Protein AF-M5RIZ2-F1 (afdb_monomer_lite)

pLDDT: mean 74.68, std 11.88, range [37.88, 93.88]

Sequence (198 aa):
MMMSLGLFAHTTYLVLRTMDVVGRGDRGLMASWSEWSLLLALGMAICFLIFYLRRP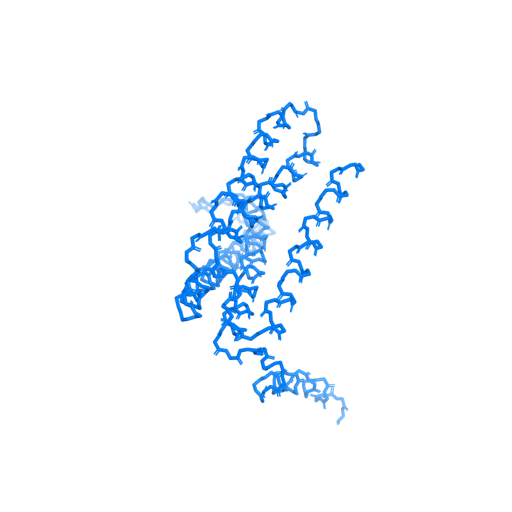DTIISFYFLPVILGLIGLSVAVRPMAPFSRSEAAEVWLSIHAFAMATGAGAVLIGFLAGVMYLAQSSRLKRKRAGSTLRLPTLETLARLNRRCLIVSTTAVAIGVVAGVVMNLNRWGHVGWTEGGTLLSFSTFGMVDRGNVC

Secondary structure (DSSP, 8-state):
-HHHHHHHHHHHHHHHHHHHHHHH-SS-TT-SHHHHHHHHHHHHHHHHHHHHHH-TT-THHHHHHHHHHHHHHHHHHTTTSPPPPHHHHHHHHHHHHHHHHHHHHHHHHHHHHHHHHHHHHHHHHHTT----S--PPPHHHHHHHHHHHHHHHHHHHHHHHHHHHHHHHHHHSS--TTSHHHHHHHHHHHHHTTS---

InterPro domains:
  IPR002541 Cytochrome c assembly protein [PF01578] (35-174)

Foldseek 3Di:
DVLVVVLVVLVVVLVVVQVVVLVVPPAADCQFPLSVLSVVLSVLSVVVVVVCVVPVPDPVCVVSVVSSVVSNVVSVVRVVPDGHALVVLLVVLVVLLVVLQVQLVVLQVLLVVLVVLLVVVVVCVVVVVPDDPDPDDDSVVSVVSNVVSVVSNVVSNVSNVVSVQSSCCSPPSDDPCPPPVNVVVVVVVVVVVVPDDD

Structure (mmCIF, N/CA/C/O backbone):
data_AF-M5RIZ2-F1
#
_entry.id   AF-M5RIZ2-F1
#
loop_
_atom_site.group_PDB
_atom_site.id
_atom_site.type_symbol
_atom_site.label_atom_id
_atom_site.label_alt_id
_atom_site.label_comp_id
_atom_site.label_asym_id
_atom_site.label_entity_id
_atom_site.label_seq_id
_atom_site.pdbx_PDB_ins_code
_atom_site.Cartn_x
_atom_site.Cartn_y
_atom_site.Cartn_z
_atom_site.occupancy
_atom_site.B_iso_or_equiv
_atom_site.auth_seq_id
_atom_site.auth_comp_id
_atom_site.auth_asym_id
_atom_site.auth_atom_id
_atom_site.pdbx_PDB_model_num
ATOM 1 N N . MET A 1 1 ? -14.065 13.631 -11.772 1.00 57.84 1 MET A N 1
ATOM 2 C CA . MET A 1 1 ? -13.982 12.943 -13.082 1.00 57.84 1 MET A CA 1
ATOM 3 C C . MET A 1 1 ? -12.563 12.942 -13.658 1.00 57.84 1 MET A C 1
ATOM 5 O O . MET A 1 1 ? -12.047 11.873 -13.937 1.00 57.84 1 MET A O 1
ATOM 9 N N . MET A 1 2 ? -11.879 14.088 -13.765 1.00 68.75 2 MET A N 1
ATOM 10 C CA . MET A 1 2 ? -10.512 14.153 -14.329 1.00 68.75 2 MET A CA 1
ATOM 11 C C . MET A 1 2 ? -9.460 13.348 -13.535 1.00 68.75 2 MET A C 1
ATOM 13 O O . MET A 1 2 ? -8.594 12.703 -14.115 1.00 68.75 2 MET A O 1
ATOM 17 N N . MET A 1 3 ? -9.569 13.307 -12.204 1.00 68.19 3 MET A N 1
ATOM 18 C CA . MET A 1 3 ? -8.615 12.584 -11.350 1.00 68.19 3 MET A CA 1
ATOM 19 C C . MET A 1 3 ? -8.757 11.062 -11.394 1.00 68.19 3 MET A C 1
ATOM 21 O O . MET A 1 3 ? -7.758 10.352 -11.361 1.00 68.19 3 MET A O 1
ATOM 25 N N . SER A 1 4 ? -9.989 10.558 -11.499 1.00 71.19 4 SER A N 1
ATOM 26 C CA . SER A 1 4 ? -10.243 9.127 -11.676 1.00 71.19 4 SER A CA 1
ATOM 27 C C . SER A 1 4 ? -9.719 8.637 -13.027 1.00 71.19 4 SER A C 1
ATOM 29 O O . SER A 1 4 ? -9.162 7.549 -13.092 1.00 71.19 4 SER A O 1
ATOM 31 N N . LEU A 1 5 ? -9.815 9.466 -14.075 1.00 75.69 5 LEU A N 1
ATOM 32 C CA . LEU A 1 5 ? -9.196 9.212 -15.381 1.00 75.69 5 LEU A CA 1
ATOM 33 C C . LEU A 1 5 ? -7.663 9.194 -15.301 1.00 75.69 5 LEU A C 1
ATOM 35 O O . LEU A 1 5 ? -7.045 8.288 -15.849 1.00 75.69 5 LEU A O 1
ATOM 39 N N . GLY A 1 6 ? -7.054 10.139 -14.578 1.00 73.44 6 GLY A N 1
ATOM 40 C CA . GLY A 1 6 ? -5.604 10.163 -14.360 1.00 73.44 6 GLY A CA 1
ATOM 41 C C . GLY A 1 6 ? -5.097 8.939 -13.593 1.00 73.44 6 GLY A C 1
ATOM 42 O O . GLY A 1 6 ? -4.125 8.315 -14.010 1.00 73.44 6 GLY A O 1
ATOM 43 N N . LEU A 1 7 ? -5.790 8.542 -12.519 1.00 74.06 7 LEU A N 1
ATOM 44 C CA . LEU A 1 7 ? -5.451 7.338 -11.758 1.00 74.06 7 LEU A CA 1
ATOM 45 C C . LEU A 1 7 ? -5.614 6.084 -12.621 1.00 74.06 7 LEU A C 1
ATOM 47 O O . LEU A 1 7 ? -4.717 5.252 -12.658 1.00 74.06 7 LEU A O 1
ATOM 51 N N . PHE A 1 8 ? -6.716 5.987 -13.370 1.00 78.00 8 PHE A N 1
ATOM 52 C CA . PHE A 1 8 ? -6.965 4.874 -14.281 1.00 78.00 8 PHE A CA 1
ATOM 53 C C . PHE A 1 8 ? -5.893 4.774 -15.371 1.00 78.00 8 PHE A C 1
ATOM 55 O O . PHE A 1 8 ? -5.377 3.686 -15.614 1.00 78.00 8 PHE A O 1
ATOM 62 N N . ALA A 1 9 ? -5.502 5.892 -15.984 1.00 75.69 9 ALA A N 1
ATOM 63 C CA . ALA A 1 9 ? -4.430 5.929 -16.974 1.00 75.69 9 ALA A CA 1
ATOM 64 C C . ALA A 1 9 ? -3.077 5.531 -16.365 1.00 75.69 9 ALA A C 1
ATOM 66 O O . ALA A 1 9 ? -2.347 4.744 -16.963 1.00 75.69 9 ALA A O 1
ATOM 67 N N . HIS A 1 10 ? -2.762 6.006 -15.156 1.00 74.50 10 HIS A N 1
ATOM 68 C CA . HIS A 1 10 ? -1.514 5.677 -14.456 1.00 74.50 10 HIS A CA 1
ATOM 69 C C . HIS A 1 10 ? -1.454 4.200 -14.054 1.00 74.50 10 HIS A C 1
ATOM 71 O O . HIS A 1 10 ? -0.433 3.541 -14.254 1.00 74.50 10 HIS A O 1
ATOM 77 N N . THR A 1 11 ? -2.562 3.650 -13.550 1.00 75.44 11 THR A N 1
ATOM 78 C CA . THR A 1 11 ? -2.700 2.220 -13.246 1.00 75.44 11 THR A CA 1
ATOM 79 C C . THR A 1 11 ? -2.598 1.382 -14.517 1.00 75.44 11 THR A C 1
ATOM 81 O O . THR A 1 11 ? -1.840 0.418 -14.545 1.00 75.44 11 THR A O 1
ATOM 84 N N . THR A 1 12 ? -3.288 1.773 -15.590 1.00 78.50 12 THR A N 1
ATOM 85 C CA . THR A 1 12 ? -3.256 1.058 -16.876 1.00 78.50 12 THR A CA 1
ATOM 86 C C . THR A 1 12 ? -1.854 1.071 -17.482 1.00 78.50 12 THR A C 1
ATOM 88 O O . THR A 1 12 ? -1.365 0.032 -17.914 1.00 78.50 12 THR A O 1
ATOM 91 N N . TYR A 1 13 ? -1.159 2.211 -17.453 1.00 78.31 13 TYR A N 1
ATOM 92 C CA . TYR A 1 13 ? 0.221 2.326 -17.929 1.00 78.31 13 TYR A CA 1
ATOM 93 C C . TYR A 1 13 ? 1.180 1.416 -17.147 1.00 78.31 13 TYR A C 1
ATOM 95 O O . TYR A 1 13 ? 2.023 0.748 -17.747 1.00 78.31 13 TYR A O 1
ATOM 103 N N . LEU A 1 14 ? 1.036 1.345 -15.819 1.00 72.81 14 LEU A N 1
ATOM 104 C CA . LEU A 1 14 ? 1.833 0.438 -14.990 1.00 72.81 14 LEU A CA 1
ATOM 105 C C . LEU A 1 14 ? 1.542 -1.032 -15.308 1.00 72.81 14 LEU A C 1
ATOM 107 O O . LEU A 1 14 ? 2.486 -1.807 -15.419 1.00 72.81 14 LEU A O 1
ATOM 111 N N . VAL A 1 15 ? 0.272 -1.402 -15.507 1.00 74.31 15 VAL A N 1
ATOM 112 C CA . VAL A 1 15 ? -0.128 -2.774 -15.864 1.00 74.31 15 VAL A CA 1
ATOM 113 C C . VAL A 1 15 ? 0.411 -3.175 -17.236 1.00 74.31 15 VAL A C 1
ATOM 115 O O . VAL A 1 15 ? 0.995 -4.242 -17.376 1.00 74.31 15 VAL A O 1
ATOM 118 N N . LEU A 1 16 ? 0.276 -2.326 -18.254 1.00 73.31 16 LEU A N 1
ATOM 119 C CA . LEU A 1 16 ? 0.810 -2.631 -19.585 1.00 73.31 16 LEU A CA 1
ATOM 120 C C . LEU A 1 16 ? 2.334 -2.788 -19.548 1.00 73.31 16 LEU A C 1
ATOM 122 O O . LEU A 1 16 ? 2.880 -3.703 -20.158 1.00 73.31 16 LEU A O 1
ATOM 126 N N . ARG A 1 17 ? 3.023 -1.951 -18.765 1.00 70.19 17 ARG A N 1
ATOM 127 C CA . ARG A 1 17 ? 4.477 -2.028 -18.611 1.00 70.19 17 ARG A CA 1
ATOM 128 C C . ARG A 1 17 ? 4.932 -3.280 -17.862 1.00 70.19 17 ARG A C 1
ATOM 130 O O . ARG A 1 17 ? 5.952 -3.849 -18.238 1.00 70.19 17 ARG A O 1
ATOM 137 N N . THR A 1 18 ? 4.210 -3.727 -16.834 1.00 66.31 18 THR A N 1
ATOM 138 C CA . THR A 1 18 ? 4.547 -4.983 -16.145 1.00 66.31 18 THR A CA 1
ATOM 139 C C . THR A 1 18 ? 4.340 -6.190 -17.054 1.00 66.31 18 THR A C 1
ATOM 141 O O . THR A 1 18 ? 5.206 -7.059 -17.074 1.00 66.31 18 THR A O 1
ATOM 144 N N . MET A 1 19 ? 3.278 -6.220 -17.864 1.00 64.44 19 MET A N 1
ATOM 145 C CA . MET A 1 19 ? 3.048 -7.295 -18.845 1.00 64.44 19 MET A CA 1
ATOM 146 C C . MET A 1 19 ? 4.155 -7.353 -19.905 1.00 64.44 19 MET A C 1
ATOM 148 O O . MET A 1 19 ? 4.657 -8.429 -20.224 1.00 64.44 19 MET A O 1
ATOM 152 N N . ASP A 1 20 ? 4.606 -6.194 -20.377 1.00 64.25 20 ASP A N 1
ATOM 153 C CA . ASP A 1 20 ? 5.715 -6.065 -21.324 1.00 64.25 20 ASP A CA 1
ATOM 154 C C . ASP A 1 20 ? 7.067 -6.526 -20.754 1.00 64.25 20 ASP A C 1
ATOM 156 O O . ASP A 1 20 ? 7.915 -7.031 -21.493 1.00 64.25 20 ASP A O 1
ATOM 160 N N . VAL A 1 21 ? 7.295 -6.335 -19.450 1.00 63.50 21 VAL A N 1
AT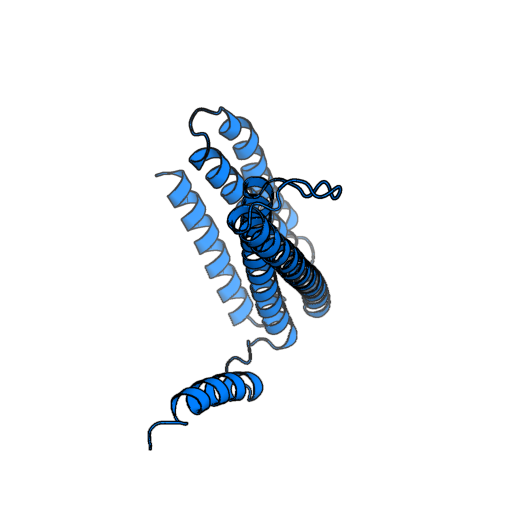OM 161 C CA . VAL A 1 21 ? 8.509 -6.790 -18.749 1.00 63.50 21 VAL A CA 1
ATOM 162 C C . VAL A 1 21 ? 8.451 -8.294 -18.478 1.00 63.50 21 VAL A C 1
ATOM 164 O O . VAL A 1 21 ? 9.452 -8.982 -18.677 1.00 63.50 21 VAL A O 1
ATOM 167 N N . VAL A 1 22 ? 7.281 -8.822 -18.102 1.00 59.38 22 VAL A N 1
ATOM 168 C CA . VAL A 1 22 ? 7.053 -10.267 -17.920 1.00 59.38 22 VAL A CA 1
ATOM 169 C C . VAL A 1 22 ? 7.232 -11.015 -19.239 1.00 59.38 22 VAL A C 1
ATOM 171 O O . VAL A 1 22 ? 7.939 -12.018 -19.270 1.00 59.38 22 VAL A O 1
ATOM 174 N N . GLY A 1 23 ? 6.665 -10.504 -20.336 1.00 58.84 23 GLY A N 1
ATOM 175 C CA . GLY A 1 23 ? 6.742 -11.140 -21.655 1.00 58.84 23 GLY A CA 1
ATOM 176 C C . GLY A 1 23 ? 8.140 -11.137 -22.278 1.00 58.84 23 GLY A C 1
ATOM 177 O O . GLY A 1 23 ? 8.457 -12.027 -23.061 1.00 58.84 23 GLY A O 1
ATOM 178 N N . ARG A 1 24 ? 8.999 -10.170 -21.924 1.00 58.25 24 ARG A N 1
ATOM 179 C CA . ARG A 1 24 ? 10.369 -10.075 -22.461 1.00 58.25 24 ARG A CA 1
ATOM 180 C C . ARG A 1 24 ? 11.407 -10.879 -21.680 1.00 58.25 24 ARG A C 1
ATOM 182 O O . ARG A 1 24 ? 12.516 -11.019 -22.173 1.00 58.25 24 ARG A O 1
ATOM 189 N N . GLY A 1 25 ? 11.093 -11.389 -20.486 1.00 55.94 25 GLY A N 1
ATOM 190 C CA . GLY A 1 25 ? 11.953 -12.335 -19.758 1.00 55.94 25 GLY A CA 1
ATOM 191 C C . GLY A 1 25 ? 13.329 -11.815 -19.307 1.00 55.94 25 GLY A C 1
ATOM 192 O O . GLY A 1 25 ? 14.034 -12.521 -18.594 1.00 55.94 25 GLY A O 1
ATOM 193 N N . ASP A 1 26 ? 13.700 -10.574 -19.617 1.00 55.84 26 ASP A N 1
ATOM 194 C CA . ASP A 1 26 ? 15.093 -10.114 -19.519 1.00 55.84 26 ASP A CA 1
ATOM 195 C C . ASP A 1 26 ? 15.374 -9.226 -18.288 1.00 55.84 26 ASP A C 1
ATOM 197 O O . ASP A 1 26 ? 16.520 -8.940 -17.951 1.00 55.84 26 ASP A O 1
ATOM 201 N N . ARG A 1 27 ? 14.332 -8.773 -17.568 1.00 58.41 27 ARG A N 1
ATOM 202 C CA . ARG A 1 27 ? 14.459 -7.855 -16.415 1.00 58.41 27 ARG A CA 1
ATOM 203 C C . ARG A 1 27 ? 13.567 -8.257 -15.244 1.00 58.41 27 ARG A C 1
ATOM 205 O O . ARG A 1 27 ? 12.506 -8.841 -15.443 1.00 58.41 27 ARG A O 1
ATOM 212 N N . GLY A 1 28 ? 13.997 -7.928 -14.023 1.00 59.47 28 GLY A N 1
ATOM 213 C CA . GLY A 1 28 ? 13.158 -8.057 -12.831 1.00 59.47 28 GLY A CA 1
ATOM 214 C C . GLY A 1 28 ? 11.992 -7.065 -12.852 1.00 59.47 28 GLY A C 1
ATOM 215 O O . GLY A 1 28 ? 12.152 -5.903 -13.225 1.00 59.47 28 GLY A O 1
ATOM 216 N N . LEU A 1 29 ? 10.813 -7.522 -12.443 1.00 61.97 29 LEU A N 1
ATOM 217 C CA . LEU A 1 29 ? 9.639 -6.700 -12.186 1.00 61.97 29 LEU A CA 1
ATOM 218 C C . LEU A 1 29 ? 9.919 -5.700 -11.064 1.00 61.97 29 LEU A C 1
ATOM 220 O O . LEU A 1 29 ? 10.265 -6.087 -9.943 1.00 61.97 29 LEU A O 1
ATOM 224 N N . MET A 1 30 ? 9.698 -4.418 -11.368 1.00 62.19 30 MET A N 1
ATOM 225 C CA . MET A 1 30 ? 9.899 -3.290 -10.447 1.00 62.19 30 MET A CA 1
ATOM 226 C C . MET A 1 30 ? 11.352 -3.176 -9.958 1.00 62.19 30 MET A C 1
ATOM 228 O O . MET A 1 30 ? 11.621 -2.753 -8.835 1.00 62.19 30 MET A O 1
ATOM 232 N N . ALA A 1 31 ? 12.296 -3.581 -10.809 1.00 66.31 31 ALA A N 1
ATOM 233 C CA . ALA A 1 31 ? 13.728 -3.547 -10.544 1.00 66.31 31 ALA A CA 1
ATOM 234 C C . ALA A 1 31 ? 14.390 -2.244 -11.025 1.00 66.31 31 ALA A C 1
ATOM 236 O O . ALA A 1 31 ? 15.607 -2.132 -10.996 1.00 66.31 31 ALA A O 1
ATOM 237 N N . SER A 1 32 ? 13.642 -1.237 -11.486 1.00 69.81 32 SER A N 1
ATOM 238 C CA . SER A 1 32 ? 14.221 0.053 -11.891 1.00 69.81 32 SER A CA 1
ATOM 239 C C . SER A 1 32 ? 13.796 1.203 -10.982 1.00 69.81 32 SER A C 1
ATOM 241 O O . SER A 1 32 ? 12.636 1.307 -10.584 1.00 69.81 32 SER A O 1
ATOM 243 N N . TRP A 1 33 ? 14.707 2.148 -10.738 1.00 70.06 33 TRP A N 1
ATOM 244 C CA . TRP A 1 33 ? 14.417 3.413 -10.047 1.00 70.06 33 TRP A CA 1
ATOM 245 C C . TRP A 1 33 ? 13.228 4.168 -10.659 1.00 70.06 33 TRP A C 1
ATOM 247 O O . TRP A 1 33 ? 12.456 4.813 -9.953 1.00 70.06 33 TRP A O 1
ATOM 257 N N . SER A 1 34 ? 13.029 4.033 -11.976 1.00 71.75 34 SER A N 1
ATOM 258 C CA . SER A 1 34 ? 11.888 4.630 -12.676 1.00 71.75 34 SER A CA 1
ATOM 259 C C . SER A 1 34 ? 10.543 4.054 -12.218 1.00 71.75 34 SER A C 1
ATOM 261 O O . SER A 1 34 ? 9.563 4.786 -12.107 1.00 71.75 34 SER A O 1
ATOM 263 N N . GLU A 1 35 ? 10.485 2.753 -11.930 1.00 70.75 35 GLU A N 1
ATOM 264 C CA . GLU A 1 35 ? 9.266 2.069 -11.486 1.00 70.75 35 GLU A CA 1
ATOM 265 C C . GLU A 1 35 ? 8.941 2.408 -10.032 1.00 70.75 35 GLU A C 1
ATOM 267 O O . GLU A 1 35 ? 7.780 2.666 -9.722 1.00 70.75 35 GLU A O 1
ATOM 272 N N . TRP A 1 36 ? 9.957 2.524 -9.172 1.00 73.00 36 TRP A N 1
ATOM 273 C CA . TRP A 1 36 ? 9.795 2.995 -7.793 1.00 73.00 36 TRP A CA 1
ATOM 274 C C . TRP A 1 36 ? 9.254 4.425 -7.725 1.00 73.00 36 TRP A C 1
ATOM 276 O O . TRP A 1 36 ? 8.307 4.691 -6.987 1.00 73.00 36 TRP A O 1
ATOM 286 N N . SER A 1 37 ? 9.774 5.337 -8.549 1.00 75.31 37 SER A N 1
ATOM 287 C CA . SER A 1 37 ? 9.267 6.714 -8.628 1.00 75.31 37 SER A CA 1
ATOM 288 C C . SER A 1 37 ? 7.807 6.773 -9.098 1.00 75.31 37 SER A C 1
ATOM 290 O O . SER A 1 37 ? 7.013 7.543 -8.557 1.00 75.31 37 SER A O 1
ATOM 292 N N . LEU A 1 38 ? 7.412 5.924 -10.057 1.00 75.44 38 LEU A N 1
ATOM 293 C CA . LEU A 1 38 ? 6.020 5.833 -10.525 1.00 75.44 38 LEU A CA 1
ATOM 294 C C . LEU A 1 38 ? 5.079 5.199 -9.493 1.00 75.44 38 LEU A C 1
ATOM 296 O O . LEU A 1 38 ? 3.921 5.614 -9.403 1.00 75.44 38 LEU A O 1
ATOM 300 N N . LEU A 1 39 ? 5.561 4.224 -8.716 1.00 75.06 39 LEU A N 1
ATOM 301 C CA . LEU A 1 39 ? 4.834 3.644 -7.585 1.00 75.06 39 LEU A CA 1
ATOM 302 C C . LEU A 1 39 ? 4.611 4.670 -6.476 1.00 75.06 39 LEU A C 1
ATOM 304 O O . LEU A 1 39 ? 3.502 4.780 -5.961 1.00 75.06 39 LEU A O 1
ATOM 308 N N . LEU A 1 40 ? 5.637 5.453 -6.137 1.00 76.31 40 LEU A N 1
ATOM 309 C CA . LEU A 1 40 ? 5.523 6.543 -5.167 1.00 76.31 40 LEU A CA 1
ATOM 310 C C . LEU A 1 40 ? 4.538 7.611 -5.648 1.00 76.31 40 LEU A C 1
ATOM 312 O O . LEU A 1 40 ? 3.697 8.060 -4.869 1.00 76.31 40 LEU A O 1
ATOM 316 N N . ALA A 1 41 ? 4.582 7.968 -6.936 1.00 77.75 41 ALA A N 1
ATOM 317 C CA . ALA A 1 41 ? 3.614 8.884 -7.535 1.00 77.75 41 ALA A CA 1
ATOM 318 C C . ALA A 1 41 ? 2.177 8.342 -7.424 1.00 77.75 41 ALA A C 1
ATOM 320 O O . ALA A 1 41 ? 1.270 9.081 -7.038 1.00 77.75 41 ALA A O 1
ATOM 321 N N . LEU A 1 42 ? 1.973 7.045 -7.690 1.00 78.25 42 LEU A N 1
ATOM 322 C CA . LEU A 1 42 ? 0.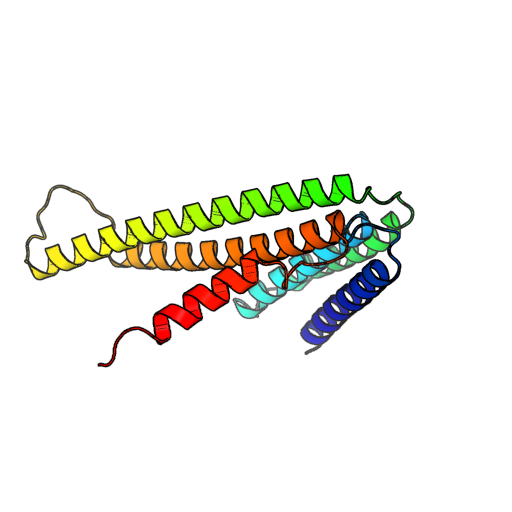672 6.388 -7.541 1.00 78.25 42 LEU A CA 1
ATOM 323 C C . LEU A 1 42 ? 0.212 6.369 -6.077 1.00 78.25 42 LEU A C 1
ATOM 325 O O . LEU A 1 42 ? -0.938 6.697 -5.794 1.00 78.25 42 LEU A O 1
ATOM 329 N N . GLY A 1 43 ? 1.102 6.031 -5.142 1.00 76.75 43 GLY A N 1
ATOM 330 C CA . GLY A 1 43 ? 0.817 6.046 -3.708 1.00 76.75 43 GLY A CA 1
ATOM 331 C C . GLY A 1 43 ? 0.389 7.432 -3.227 1.00 76.75 43 GLY A C 1
ATOM 332 O O . GLY A 1 43 ? -0.633 7.564 -2.557 1.00 76.75 43 GLY A O 1
ATOM 333 N N . MET A 1 44 ? 1.099 8.481 -3.647 1.00 77.75 44 MET A N 1
ATOM 334 C CA . MET A 1 44 ? 0.728 9.867 -3.349 1.00 77.75 44 MET A CA 1
ATOM 335 C C . MET A 1 44 ? -0.612 10.264 -3.973 1.00 77.75 44 MET A C 1
ATOM 337 O O . MET A 1 44 ? -1.404 10.940 -3.316 1.00 77.75 44 MET A O 1
ATOM 341 N N . ALA A 1 45 ? -0.914 9.809 -5.192 1.00 78.12 45 ALA A N 1
ATOM 342 C CA . ALA A 1 45 ? -2.209 10.041 -5.832 1.00 78.12 45 ALA A CA 1
ATOM 343 C C . ALA A 1 45 ? -3.366 9.337 -5.098 1.00 78.12 45 ALA A C 1
ATOM 345 O O . ALA A 1 45 ? -4.433 9.928 -4.926 1.00 78.12 45 ALA A O 1
ATOM 346 N N . ILE A 1 46 ? -3.159 8.108 -4.610 1.00 78.31 46 ILE A N 1
ATOM 347 C CA . ILE A 1 46 ? -4.144 7.374 -3.796 1.00 78.31 46 ILE A CA 1
ATOM 348 C C . ILE A 1 46 ? -4.345 8.067 -2.445 1.00 78.31 46 ILE A C 1
ATOM 350 O O . ILE A 1 46 ? -5.485 8.294 -2.041 1.00 78.31 46 ILE A O 1
ATOM 354 N N . CYS A 1 47 ? -3.263 8.448 -1.761 1.00 79.44 47 CYS A N 1
ATOM 355 C CA . CYS A 1 47 ? -3.334 9.209 -0.512 1.00 79.44 47 CYS A CA 1
ATOM 356 C C . CYS A 1 47 ? -4.107 10.514 -0.706 1.00 79.44 47 CYS A C 1
ATOM 358 O O . CYS A 1 47 ? -5.021 10.808 0.065 1.00 79.44 47 CYS A O 1
ATOM 360 N N . PHE A 1 48 ? -3.794 11.258 -1.769 1.00 78.12 48 PHE A N 1
ATOM 361 C CA . PHE A 1 48 ? -4.533 12.456 -2.142 1.00 78.12 48 PHE A CA 1
ATOM 362 C C . PHE A 1 48 ? -6.026 12.158 -2.337 1.00 78.12 48 PHE A C 1
ATOM 364 O O . PHE A 1 48 ? -6.861 12.863 -1.777 1.00 78.12 48 PHE A O 1
ATOM 371 N N . LEU A 1 49 ? -6.377 11.097 -3.073 1.00 78.31 49 LEU A N 1
ATOM 372 C CA . LEU A 1 49 ? -7.771 10.721 -3.312 1.00 78.31 49 LEU A CA 1
ATOM 373 C C . LEU A 1 49 ? -8.501 10.391 -2.003 1.00 78.31 49 LEU A C 1
ATOM 375 O O . LEU A 1 49 ? -9.627 10.839 -1.802 1.00 78.31 49 LEU A O 1
ATOM 379 N N . ILE A 1 50 ? -7.863 9.657 -1.089 1.00 80.25 50 ILE A N 1
ATOM 380 C CA . ILE A 1 50 ? -8.434 9.348 0.230 1.00 80.25 50 ILE A CA 1
ATOM 381 C C . ILE A 1 50 ? -8.678 10.637 1.022 1.00 80.25 50 ILE A C 1
ATOM 383 O O . ILE A 1 50 ? -9.757 10.800 1.594 1.00 80.25 50 ILE A O 1
ATOM 387 N N . PHE A 1 51 ? -7.715 11.563 1.049 1.00 78.81 51 PHE A N 1
ATOM 388 C CA . PHE A 1 51 ? -7.880 12.846 1.737 1.00 78.81 51 PHE A CA 1
ATOM 389 C C . PHE A 1 51 ? -8.980 13.699 1.107 1.00 78.81 51 PHE A C 1
ATOM 391 O O . PHE A 1 51 ? -9.824 14.222 1.833 1.00 78.81 51 PHE A O 1
ATOM 398 N N . TYR A 1 52 ? -9.031 13.761 -0.222 1.00 77.56 52 TYR A N 1
ATOM 399 C CA . TYR A 1 52 ? -10.061 14.474 -0.969 1.00 77.56 52 TYR A CA 1
ATOM 400 C C . TYR A 1 52 ? -11.465 13.923 -0.682 1.00 77.56 52 TYR A C 1
ATOM 402 O O . TYR A 1 52 ? -12.381 14.687 -0.393 1.00 77.56 52 TYR A O 1
ATOM 410 N N . LEU A 1 53 ? -11.634 12.596 -0.662 1.00 79.62 53 LEU A N 1
ATOM 411 C CA . LEU A 1 53 ? -12.916 11.952 -0.343 1.00 79.62 53 LEU A CA 1
ATOM 412 C C . LEU A 1 53 ? -13.332 12.132 1.123 1.00 79.62 53 LEU A C 1
ATOM 414 O O . LEU A 1 53 ? -14.520 12.117 1.434 1.00 79.62 53 LEU A O 1
ATOM 418 N N . ARG A 1 54 ? -12.372 12.279 2.045 1.00 79.31 54 ARG A N 1
ATOM 419 C CA . ARG A 1 54 ? -12.656 12.525 3.468 1.00 79.31 54 ARG A CA 1
ATOM 420 C C . ARG A 1 54 ? -12.948 13.996 3.767 1.00 79.31 54 ARG A C 1
ATOM 422 O O . ARG A 1 54 ? -13.694 14.258 4.709 1.00 79.31 54 ARG A O 1
ATOM 429 N N . ARG A 1 55 ? -12.333 14.933 3.035 1.00 76.94 55 ARG A N 1
ATOM 430 C CA . ARG A 1 55 ? -12.432 16.392 3.224 1.00 76.94 55 ARG A CA 1
ATOM 431 C C . ARG A 1 55 ? -12.277 17.133 1.875 1.00 76.94 55 ARG A C 1
ATOM 433 O O . ARG A 1 55 ? -11.169 17.572 1.554 1.00 76.94 55 ARG A O 1
ATOM 440 N N . PRO A 1 56 ? -13.364 17.306 1.101 1.00 67.62 56 PRO A N 1
ATOM 441 C CA . PRO A 1 56 ? -13.297 17.884 -0.246 1.00 67.62 56 PRO A CA 1
ATOM 442 C C . PRO A 1 56 ? -12.938 19.382 -0.278 1.00 67.62 56 PRO A C 1
ATOM 444 O O . PRO A 1 56 ? -12.397 19.842 -1.279 1.00 67.62 56 PRO A O 1
ATOM 447 N N . ASP A 1 57 ? -13.150 20.125 0.814 1.00 60.31 57 ASP A N 1
ATOM 448 C CA . ASP A 1 57 ? -12.979 21.592 0.872 1.00 60.31 57 ASP A CA 1
ATOM 449 C C . ASP A 1 57 ? -11.534 22.073 1.095 1.00 60.31 57 ASP A C 1
ATOM 451 O O . ASP A 1 57 ? -11.294 23.224 1.460 1.00 60.31 57 ASP A O 1
ATOM 455 N N . THR A 1 58 ? -10.539 21.203 0.923 1.00 63.19 58 THR A N 1
ATOM 456 C CA . THR A 1 58 ? -9.165 21.514 1.334 1.00 63.19 58 THR A CA 1
ATOM 457 C C . THR A 1 58 ? -8.262 21.795 0.129 1.00 63.19 58 THR A C 1
ATOM 459 O O . THR A 1 58 ? -8.162 20.970 -0.776 1.00 63.19 58 THR A O 1
ATOM 462 N N . ILE A 1 59 ? -7.501 22.901 0.164 1.00 77.62 59 ILE A N 1
ATOM 463 C CA . ILE A 1 59 ? -6.481 23.334 -0.833 1.00 77.62 59 ILE A CA 1
ATOM 464 C C . ILE A 1 59 ? -5.282 22.346 -0.931 1.00 77.62 59 ILE A C 1
ATOM 466 O O . ILE A 1 59 ? -4.264 22.602 -1.569 1.00 77.62 59 ILE A O 1
ATOM 470 N N . ILE A 1 60 ? -5.404 21.152 -0.342 1.00 75.50 60 ILE A N 1
ATOM 471 C CA . ILE A 1 60 ? -4.397 20.081 -0.30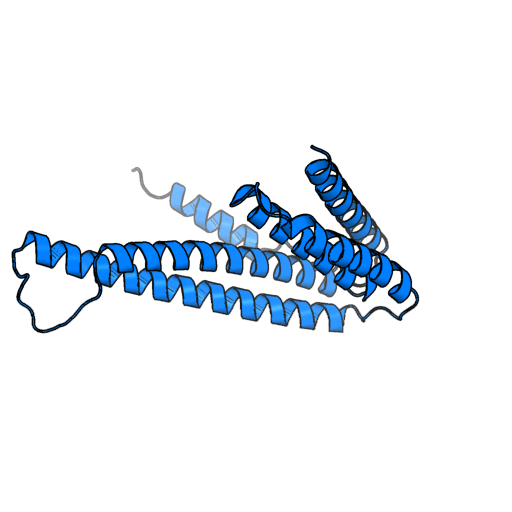8 1.00 75.50 60 ILE A CA 1
ATOM 472 C C . ILE A 1 60 ? -3.894 19.730 -1.720 1.00 75.50 60 ILE A C 1
ATOM 474 O O . ILE A 1 60 ? -2.720 19.397 -1.889 1.00 75.50 60 ILE A O 1
ATOM 478 N N . SER A 1 61 ? -4.739 19.871 -2.745 1.00 74.75 61 SER A N 1
ATOM 479 C CA . SER A 1 61 ? -4.386 19.625 -4.149 1.00 74.75 61 SER A CA 1
ATOM 480 C C . SER A 1 61 ? -3.173 20.427 -4.612 1.00 74.75 61 SER A C 1
ATOM 482 O O . SER A 1 61 ? -2.351 19.894 -5.350 1.00 74.75 61 SER A O 1
ATOM 484 N N . PHE A 1 62 ? -3.016 21.671 -4.148 1.00 80.88 62 PHE A N 1
ATOM 485 C CA . PHE A 1 62 ? -1.903 22.534 -4.553 1.00 80.88 62 PHE A CA 1
ATOM 486 C C . PHE A 1 62 ? -0.545 22.019 -4.059 1.00 80.88 62 PHE A C 1
ATOM 488 O O . PHE A 1 62 ? 0.468 22.230 -4.712 1.00 80.88 62 PHE A O 1
ATOM 495 N N . TYR A 1 63 ? -0.525 21.291 -2.941 1.00 81.88 63 TYR A N 1
ATOM 496 C CA . TYR A 1 63 ? 0.695 20.707 -2.384 1.00 81.88 63 TYR A CA 1
ATOM 497 C C . TYR A 1 63 ? 0.984 19.315 -2.954 1.00 81.88 63 TYR A C 1
ATOM 499 O O . TYR A 1 63 ? 2.135 18.981 -3.222 1.00 81.88 63 TYR A O 1
ATOM 507 N N . PHE A 1 64 ? -0.048 18.498 -3.178 1.00 78.62 64 PHE A N 1
ATOM 508 C CA . PHE A 1 64 ? 0.128 17.126 -3.670 1.00 78.62 64 PHE A CA 1
ATOM 509 C C . PHE A 1 64 ? 0.424 17.063 -5.172 1.00 78.62 64 PHE A C 1
ATOM 511 O O . PHE A 1 64 ? 1.241 16.247 -5.596 1.00 78.62 64 PHE A O 1
ATOM 518 N N . LEU A 1 65 ? -0.199 17.925 -5.981 1.00 80.69 65 LEU A N 1
ATOM 519 C CA . LEU A 1 65 ? -0.026 17.932 -7.436 1.00 80.69 65 LEU A CA 1
ATOM 520 C C . LEU A 1 65 ? 1.434 18.150 -7.891 1.00 80.69 65 LEU A C 1
ATOM 522 O O . LEU A 1 65 ? 1.909 17.334 -8.686 1.00 80.69 65 LEU A O 1
ATOM 526 N N . PRO A 1 66 ? 2.182 19.167 -7.407 1.00 83.81 66 PRO A N 1
ATOM 527 C CA . PRO A 1 66 ? 3.572 19.366 -7.821 1.00 83.81 66 PRO A CA 1
ATOM 528 C C . PRO A 1 66 ? 4.479 18.218 -7.375 1.00 83.81 66 PRO A C 1
ATOM 530 O O . PRO A 1 66 ? 5.407 17.867 -8.096 1.00 83.81 66 PRO A O 1
ATOM 533 N N . VAL A 1 67 ? 4.191 17.578 -6.237 1.00 82.69 67 VAL A N 1
ATOM 534 C CA . VAL A 1 67 ? 4.950 16.409 -5.767 1.00 82.69 67 VAL A CA 1
ATOM 535 C C . VAL A 1 67 ? 4.703 15.196 -6.665 1.00 82.69 67 VAL A C 1
ATOM 537 O O . VAL A 1 67 ? 5.656 14.536 -7.071 1.00 82.69 67 VAL A O 1
ATOM 540 N N . ILE A 1 68 ? 3.446 14.916 -7.029 1.00 82.19 68 ILE A N 1
ATOM 541 C CA . ILE A 1 68 ? 3.098 13.804 -7.931 1.00 82.19 68 ILE A CA 1
ATOM 542 C C . ILE A 1 68 ? 3.732 14.018 -9.312 1.00 82.19 68 ILE A C 1
ATOM 544 O O . ILE A 1 68 ? 4.371 13.109 -9.840 1.00 82.19 68 ILE A O 1
ATOM 548 N N . LEU A 1 69 ? 3.615 15.224 -9.877 1.00 82.25 69 LEU A N 1
ATOM 549 C CA . LEU A 1 69 ? 4.245 15.580 -11.155 1.00 82.25 69 LEU A CA 1
ATOM 550 C C . LEU A 1 69 ? 5.774 15.528 -11.076 1.00 82.25 69 LEU A C 1
ATOM 552 O O . LEU A 1 69 ? 6.413 15.022 -11.995 1.00 82.25 69 LEU A O 1
ATOM 556 N N . GLY A 1 70 ? 6.358 15.984 -9.967 1.00 81.88 70 GLY A N 1
ATOM 557 C CA . GLY A 1 70 ? 7.793 15.900 -9.706 1.00 81.88 70 GLY A CA 1
ATOM 558 C C . GLY A 1 70 ? 8.294 14.457 -9.666 1.00 81.88 70 GLY A C 1
ATOM 559 O O . GLY A 1 70 ? 9.302 14.151 -10.294 1.00 81.88 70 GLY A O 1
ATOM 560 N N . LEU A 1 71 ? 7.565 13.545 -9.014 1.00 79.00 71 LEU A N 1
ATOM 561 C CA . LEU A 1 71 ? 7.888 12.111 -8.991 1.00 79.00 71 LEU A CA 1
ATOM 562 C C . LEU A 1 71 ? 7.762 11.465 -10.378 1.00 79.00 71 LEU A C 1
ATOM 564 O O . LEU A 1 71 ? 8.591 10.632 -10.749 1.00 79.00 71 LEU A O 1
ATOM 568 N N . ILE A 1 72 ? 6.771 11.874 -11.176 1.00 80.19 72 ILE A N 1
ATOM 569 C CA . ILE A 1 72 ? 6.645 11.439 -12.575 1.00 80.19 72 ILE A CA 1
ATOM 570 C C . ILE A 1 72 ? 7.832 11.956 -13.402 1.00 80.19 72 ILE A C 1
ATOM 572 O O . ILE A 1 72 ? 8.440 11.176 -14.135 1.00 80.19 72 ILE A O 1
ATOM 576 N N . GLY A 1 73 ? 8.218 13.225 -13.251 1.00 79.38 73 GLY A N 1
ATOM 577 C CA . GLY A 1 73 ? 9.393 13.804 -13.912 1.00 79.38 73 GLY A CA 1
ATOM 578 C C . GLY A 1 73 ? 10.695 13.113 -13.500 1.00 79.38 73 GLY A C 1
ATOM 579 O O . GLY A 1 73 ? 11.490 12.720 -14.354 1.00 79.38 73 GLY A O 1
ATOM 580 N N . LEU A 1 74 ? 10.865 12.853 -12.202 1.00 79.56 74 LEU A N 1
ATOM 581 C CA . LEU A 1 74 ? 11.987 12.089 -11.665 1.00 79.56 74 LEU A CA 1
ATOM 582 C C . LEU A 1 74 ? 12.036 10.690 -12.277 1.00 79.56 74 LEU A C 1
ATOM 584 O O . LEU A 1 74 ? 13.113 10.235 -12.650 1.00 79.56 74 LEU A O 1
ATOM 588 N N . SER A 1 75 ? 10.883 10.033 -12.459 1.00 79.38 75 SER A N 1
ATOM 589 C CA . SER A 1 75 ? 10.821 8.717 -13.103 1.00 79.38 75 SER A CA 1
ATOM 590 C C . SER A 1 75 ? 11.411 8.716 -14.509 1.00 79.38 75 SER A C 1
ATOM 592 O O . SER A 1 75 ? 11.991 7.707 -14.895 1.00 79.38 75 SER A O 1
ATOM 594 N N . VAL A 1 76 ? 11.276 9.820 -15.259 1.00 79.62 76 VAL A N 1
ATOM 595 C CA . VAL A 1 76 ? 11.854 9.998 -16.600 1.00 79.62 76 VAL A CA 1
ATOM 596 C C . VAL A 1 76 ? 13.357 10.246 -16.499 1.00 79.62 76 VAL A C 1
ATOM 598 O O . VAL A 1 76 ? 14.119 9.612 -17.225 1.00 79.62 76 VAL A O 1
ATOM 601 N N . ALA A 1 77 ? 13.784 11.092 -15.559 1.00 78.12 77 ALA A N 1
ATOM 602 C CA . ALA A 1 77 ? 15.191 11.427 -15.349 1.00 78.12 77 ALA A CA 1
ATOM 603 C C . ALA A 1 77 ? 16.047 10.219 -14.927 1.00 78.12 77 ALA A C 1
ATOM 605 O O . ALA A 1 77 ? 17.185 10.096 -15.365 1.00 78.12 77 ALA A O 1
ATOM 606 N N . VAL A 1 78 ? 15.499 9.302 -14.120 1.00 77.56 78 VAL A N 1
ATOM 607 C CA . VAL A 1 78 ? 16.227 8.115 -13.624 1.00 77.56 78 VAL A CA 1
ATOM 608 C C . VAL A 1 78 ? 16.105 6.886 -14.534 1.00 77.56 78 VAL A C 1
ATOM 610 O O . VAL A 1 78 ? 16.661 5.839 -14.215 1.00 77.56 78 VAL A O 1
ATOM 613 N N . ARG A 1 79 ? 15.407 6.975 -15.679 1.00 73.50 79 ARG A N 1
ATOM 614 C CA . ARG A 1 79 ? 15.331 5.871 -16.666 1.00 73.50 79 ARG A CA 1
ATOM 615 C C . ARG A 1 79 ? 16.688 5.366 -17.173 1.00 73.50 79 ARG A C 1
ATOM 617 O O . ARG A 1 79 ? 16.765 4.166 -17.417 1.00 73.50 79 ARG A O 1
ATOM 624 N N . PRO A 1 80 ? 17.721 6.212 -17.366 1.00 74.62 80 PRO A N 1
ATOM 625 C CA . PRO A 1 80 ? 19.022 5.754 -17.851 1.00 74.62 80 PRO A CA 1
ATOM 626 C C . PRO A 1 80 ? 19.830 4.961 -16.816 1.00 74.62 80 PRO A C 1
ATOM 628 O O . PRO A 1 80 ? 20.833 4.353 -17.178 1.00 74.62 80 PRO A O 1
ATOM 631 N N . MET A 1 81 ? 19.442 4.982 -15.534 1.00 72.31 81 MET A N 1
ATOM 632 C CA . MET A 1 81 ? 20.169 4.269 -14.484 1.00 72.31 81 MET A CA 1
ATOM 633 C C . MET A 1 81 ? 20.018 2.756 -14.646 1.00 72.31 81 MET A C 1
ATOM 635 O O . MET A 1 81 ? 18.940 2.259 -14.985 1.00 72.31 81 MET A O 1
ATOM 639 N N . ALA A 1 82 ? 21.102 2.029 -14.369 1.00 71.50 82 ALA A N 1
ATOM 640 C CA . ALA A 1 82 ? 21.106 0.576 -14.440 1.00 71.50 82 ALA A CA 1
ATOM 641 C C . ALA A 1 82 ? 20.016 -0.010 -13.515 1.00 71.50 82 ALA A C 1
ATOM 643 O O . ALA A 1 82 ? 19.923 0.394 -12.351 1.00 71.50 82 ALA A O 1
ATOM 644 N N . PRO A 1 83 ? 19.162 -0.918 -14.020 1.00 71.69 83 PRO A N 1
ATOM 645 C CA . PRO A 1 83 ? 18.180 -1.607 -13.197 1.00 71.69 83 PRO A CA 1
ATOM 646 C C . PRO A 1 83 ? 18.865 -2.616 -12.267 1.00 71.69 83 PRO A C 1
ATOM 648 O O . PRO A 1 83 ? 19.910 -3.174 -12.600 1.00 71.69 83 PRO A O 1
ATOM 651 N N . PHE A 1 84 ? 18.243 -2.870 -11.120 1.00 69.19 84 PHE A N 1
ATOM 652 C CA . PHE A 1 84 ? 18.619 -3.928 -10.191 1.00 69.19 84 PHE A CA 1
ATOM 653 C C . PHE A 1 84 ? 18.501 -5.307 -10.847 1.00 69.19 84 PHE A C 1
ATOM 655 O O . PHE A 1 84 ? 17.672 -5.544 -11.736 1.00 69.19 84 PHE A O 1
ATOM 662 N N . SER A 1 85 ? 19.314 -6.242 -10.371 1.00 75.56 85 SER A N 1
ATOM 663 C CA . SER A 1 85 ? 19.201 -7.648 -10.743 1.00 75.56 85 SER A CA 1
ATOM 664 C C . SER A 1 85 ? 17.896 -8.263 -10.212 1.00 75.56 85 SER A C 1
ATOM 666 O O . SER A 1 85 ? 17.281 -7.782 -9.256 1.00 75.56 85 SER A O 1
ATOM 668 N N . ARG A 1 86 ? 17.459 -9.375 -10.821 1.00 70.44 86 ARG A N 1
ATOM 669 C CA . ARG A 1 86 ? 16.267 -10.122 -10.371 1.00 70.44 86 ARG A CA 1
ATOM 670 C C . ARG A 1 86 ? 16.385 -10.596 -8.917 1.00 70.44 86 ARG A C 1
ATOM 672 O O . ARG A 1 86 ? 15.380 -10.613 -8.208 1.00 70.44 86 ARG A O 1
ATOM 679 N N . SER A 1 87 ? 17.591 -10.963 -8.477 1.00 71.94 87 SER A N 1
ATOM 680 C CA . SER A 1 87 ? 17.877 -11.406 -7.108 1.00 71.94 87 SER A CA 1
ATOM 681 C C . SER A 1 87 ? 17.730 -10.275 -6.095 1.00 71.94 87 SER A C 1
ATOM 683 O O . SER A 1 87 ? 17.017 -10.447 -5.111 1.00 71.94 87 SER A O 1
ATOM 685 N N . GLU A 1 88 ? 18.312 -9.105 -6.367 1.00 74.81 88 GLU A N 1
ATOM 686 C CA . GLU A 1 88 ? 18.202 -7.933 -5.485 1.00 74.81 88 GLU A CA 1
ATOM 687 C C . GLU A 1 88 ? 16.747 -7.471 -5.360 1.00 74.81 88 GLU A C 1
ATOM 689 O O . GLU A 1 88 ? 16.249 -7.242 -4.257 1.00 74.81 88 GLU A O 1
ATOM 694 N N . ALA A 1 89 ? 16.020 -7.408 -6.482 1.00 73.69 89 ALA A N 1
ATOM 695 C CA . ALA A 1 89 ? 14.600 -7.079 -6.463 1.00 73.69 89 ALA A CA 1
ATOM 696 C C . ALA A 1 89 ? 13.811 -8.088 -5.609 1.00 73.69 89 ALA A C 1
ATOM 698 O O . ALA A 1 89 ? 13.002 -7.692 -4.770 1.00 73.69 89 ALA A O 1
ATOM 699 N N . ALA A 1 90 ? 14.062 -9.391 -5.773 1.00 77.00 90 ALA A N 1
ATOM 700 C CA . ALA A 1 90 ? 13.391 -10.424 -4.990 1.00 77.00 90 ALA A CA 1
ATOM 701 C C . ALA A 1 90 ? 13.665 -10.316 -3.479 1.00 77.00 90 ALA A C 1
ATOM 703 O O . ALA A 1 90 ? 12.757 -10.580 -2.695 1.00 77.00 90 ALA A O 1
ATOM 704 N N . GLU A 1 91 ? 14.867 -9.923 -3.056 1.00 76.38 91 GLU A N 1
ATOM 705 C CA . GLU A 1 91 ? 15.200 -9.720 -1.637 1.00 76.38 91 GLU A CA 1
ATOM 706 C C . GLU A 1 91 ? 14.497 -8.505 -1.022 1.00 76.38 91 GLU A C 1
ATOM 708 O O . GLU A 1 91 ? 14.000 -8.573 0.109 1.00 76.38 91 GLU A O 1
ATOM 713 N N . VAL A 1 92 ? 14.380 -7.410 -1.775 1.00 79.81 92 VAL A N 1
ATOM 714 C CA . VAL A 1 92 ? 13.604 -6.238 -1.345 1.00 79.81 92 VAL A CA 1
ATOM 715 C C . VAL A 1 92 ? 12.135 -6.618 -1.163 1.00 79.81 92 VAL A C 1
ATOM 717 O O . VAL A 1 92 ? 11.540 -6.338 -0.120 1.00 79.81 92 VAL A O 1
ATOM 720 N N . TRP A 1 93 ? 11.555 -7.321 -2.139 1.00 81.19 93 TRP A N 1
ATOM 721 C CA . TRP A 1 93 ? 10.170 -7.791 -2.059 1.00 81.19 93 TRP A CA 1
ATOM 722 C C . TRP A 1 93 ? 9.956 -8.815 -0.942 1.00 81.19 93 TRP A C 1
ATOM 724 O O . TRP A 1 93 ? 8.927 -8.756 -0.268 1.00 81.19 93 TRP A O 1
ATOM 734 N N . LEU A 1 94 ? 10.929 -9.694 -0.683 1.00 79.44 94 LEU A N 1
ATOM 735 C CA . LEU A 1 94 ? 10.912 -10.613 0.458 1.00 79.44 94 LEU A CA 1
ATOM 736 C C . LEU A 1 94 ? 10.865 -9.851 1.785 1.00 79.44 94 LEU A C 1
ATOM 738 O O . LEU A 1 94 ? 10.070 -10.190 2.661 1.00 79.44 94 LEU A O 1
ATOM 742 N N . SER A 1 95 ? 11.680 -8.806 1.925 1.00 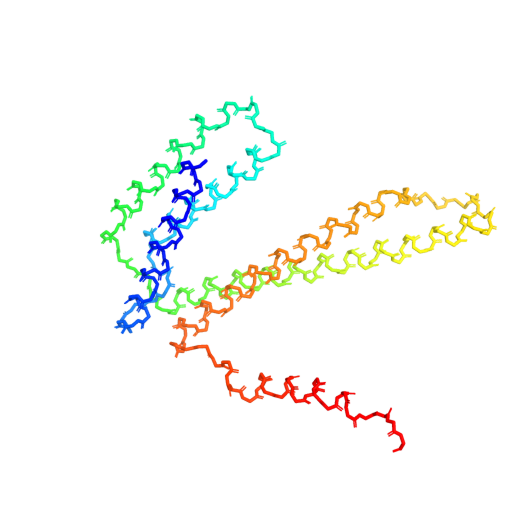79.00 95 SER A N 1
ATOM 743 C CA . SER A 1 95 ? 11.707 -7.978 3.133 1.00 79.00 95 SER A CA 1
ATOM 744 C C . SER A 1 95 ? 10.364 -7.281 3.347 1.00 79.00 95 SER A C 1
ATOM 746 O O . SER A 1 95 ? 9.777 -7.380 4.424 1.00 79.00 95 SER A O 1
ATOM 748 N N . ILE A 1 96 ? 9.821 -6.644 2.303 1.00 82.81 96 ILE A N 1
ATOM 749 C CA . ILE A 1 96 ? 8.502 -5.990 2.348 1.00 82.81 96 ILE A CA 1
ATOM 750 C C . ILE A 1 96 ? 7.409 -7.000 2.712 1.00 82.81 96 ILE A C 1
ATOM 752 O O . ILE A 1 96 ? 6.583 -6.720 3.581 1.00 82.81 96 ILE A O 1
ATOM 756 N N . HIS A 1 97 ? 7.422 -8.183 2.092 1.00 84.81 97 HIS A N 1
ATOM 757 C CA . HIS A 1 97 ? 6.492 -9.267 2.396 1.00 84.81 97 HIS A CA 1
ATOM 758 C C . HIS A 1 97 ? 6.569 -9.672 3.873 1.00 84.81 97 HIS A C 1
ATOM 760 O O . HIS A 1 97 ? 5.544 -9.697 4.555 1.00 84.81 97 HIS A O 1
ATOM 766 N N . ALA A 1 98 ? 7.775 -9.933 4.385 1.00 77.62 98 ALA A N 1
ATOM 767 C CA . ALA A 1 98 ? 7.988 -10.348 5.767 1.00 77.62 98 ALA A CA 1
ATOM 768 C C . ALA A 1 98 ? 7.490 -9.293 6.768 1.00 77.62 98 ALA A C 1
ATOM 770 O O . ALA A 1 98 ? 6.728 -9.622 7.680 1.00 77.62 98 ALA A O 1
ATOM 771 N N . PHE A 1 99 ? 7.840 -8.017 6.571 1.00 85.88 99 PHE A N 1
ATOM 772 C CA . PHE A 1 99 ? 7.376 -6.926 7.436 1.00 85.88 99 PHE A CA 1
ATOM 773 C C . PHE A 1 99 ? 5.855 -6.746 7.388 1.00 85.88 99 PHE A C 1
ATOM 775 O O . PHE A 1 99 ? 5.219 -6.561 8.431 1.00 85.88 99 PHE A O 1
ATOM 782 N N . ALA A 1 100 ? 5.256 -6.821 6.199 1.00 85.69 100 ALA A N 1
ATOM 783 C CA . ALA A 1 100 ? 3.815 -6.688 6.023 1.00 85.69 100 ALA A CA 1
ATOM 784 C C . ALA A 1 100 ? 3.050 -7.838 6.701 1.00 85.69 100 ALA A C 1
ATOM 786 O O . ALA A 1 100 ? 2.099 -7.589 7.443 1.00 85.69 100 ALA A O 1
ATOM 787 N N . MET A 1 101 ? 3.506 -9.084 6.536 1.00 85.94 101 MET A N 1
ATOM 788 C CA . MET A 1 101 ? 2.899 -10.256 7.180 1.00 85.94 101 MET A CA 1
ATOM 789 C C . MET A 1 101 ? 3.058 -10.221 8.703 1.00 85.94 101 MET A C 1
ATOM 791 O O . MET A 1 101 ? 2.089 -10.472 9.421 1.00 85.94 101 MET A O 1
ATOM 795 N N . ALA A 1 102 ? 4.232 -9.831 9.212 1.00 83.69 102 ALA A N 1
ATOM 796 C CA . ALA A 1 102 ? 4.460 -9.664 10.648 1.00 83.69 102 ALA A CA 1
ATOM 797 C C . ALA A 1 102 ? 3.551 -8.579 11.252 1.00 83.69 102 ALA A C 1
ATOM 799 O O . ALA A 1 102 ? 2.917 -8.797 12.285 1.00 83.69 102 ALA A O 1
ATOM 800 N N . THR A 1 103 ? 3.423 -7.433 10.575 1.00 88.50 103 THR A N 1
ATOM 801 C CA . THR A 1 103 ? 2.520 -6.345 10.988 1.00 88.50 103 THR A CA 1
ATOM 802 C C . THR A 1 103 ? 1.063 -6.799 10.974 1.00 88.50 103 THR A C 1
ATOM 804 O O . THR A 1 103 ? 0.317 -6.523 11.916 1.00 88.50 103 THR A O 1
ATOM 807 N N . GLY A 1 104 ? 0.658 -7.533 9.933 1.00 87.06 104 GLY A N 1
ATOM 808 C CA . GLY A 1 104 ? -0.680 -8.102 9.816 1.00 87.06 104 GLY A CA 1
ATOM 809 C C . GLY A 1 104 ? -1.004 -9.059 10.960 1.00 87.06 104 GLY A C 1
ATOM 810 O O . GLY A 1 104 ? -2.025 -8.889 11.628 1.00 87.06 104 GLY A O 1
ATOM 811 N N . ALA A 1 105 ? -0.109 -10.008 11.240 1.00 87.88 105 ALA A N 1
ATOM 812 C CA . ALA A 1 105 ? -0.250 -10.961 12.339 1.00 87.88 105 ALA A CA 1
ATOM 813 C C . ALA A 1 105 ? -0.312 -10.263 13.707 1.00 87.88 105 ALA A C 1
ATOM 815 O O . ALA A 1 105 ? -1.202 -10.549 14.511 1.00 87.88 105 ALA A O 1
ATOM 816 N N . GLY A 1 106 ? 0.573 -9.291 13.951 1.00 89.00 106 GLY A N 1
ATOM 817 C CA . GLY A 1 106 ? 0.568 -8.495 15.180 1.00 89.00 106 GLY A CA 1
ATOM 818 C C . GLY A 1 106 ? -0.738 -7.719 15.371 1.00 89.00 106 GLY A C 1
ATOM 819 O O . GLY A 1 106 ? -1.315 -7.728 16.458 1.00 89.00 106 GLY A O 1
ATOM 820 N N . ALA A 1 107 ? -1.262 -7.103 14.307 1.00 90.75 107 ALA A N 1
ATOM 821 C CA . ALA A 1 107 ? -2.535 -6.391 14.354 1.00 90.75 107 ALA A CA 1
ATOM 822 C C . ALA A 1 107 ? -3.717 -7.327 14.660 1.00 90.75 107 ALA A C 1
ATOM 824 O O . ALA A 1 107 ? -4.563 -6.968 15.482 1.00 90.75 107 ALA A O 1
ATOM 825 N N . VAL A 1 108 ? -3.761 -8.531 14.073 1.00 93.12 108 VAL A N 1
ATOM 826 C CA . VAL A 1 108 ? -4.783 -9.548 14.395 1.00 93.12 108 VAL A CA 1
ATOM 827 C C . VAL A 1 108 ? -4.707 -9.954 15.863 1.00 93.12 108 VAL A C 1
ATOM 829 O O . VAL A 1 108 ? -5.740 -9.982 16.531 1.00 93.12 108 VAL A O 1
ATOM 832 N N . LEU A 1 109 ? -3.507 -10.210 16.390 1.00 93.88 109 LEU A N 1
ATOM 833 C CA . LEU A 1 109 ? -3.321 -10.598 17.790 1.00 93.88 109 LEU A CA 1
ATOM 834 C C . LEU A 1 109 ? -3.817 -9.507 18.750 1.00 93.88 109 LEU A C 1
ATOM 836 O O . LEU A 1 109 ? -4.570 -9.792 19.680 1.00 93.88 109 LEU A O 1
ATOM 840 N N . ILE A 1 110 ? -3.460 -8.245 18.498 1.00 90.50 110 ILE A N 1
ATOM 841 C CA . ILE A 1 110 ? -3.929 -7.109 19.307 1.00 90.50 110 ILE A CA 1
ATOM 842 C C . ILE A 1 110 ? -5.455 -6.966 19.208 1.00 90.50 110 ILE A C 1
ATOM 844 O O . ILE A 1 110 ? -6.119 -6.755 20.224 1.00 90.50 110 ILE A O 1
ATOM 848 N N . GLY A 1 111 ? -6.026 -7.114 18.008 1.00 91.31 111 GLY A N 1
ATOM 849 C CA . GLY A 1 111 ? -7.476 -7.081 17.794 1.00 91.31 111 GLY A CA 1
ATOM 850 C C . GLY A 1 111 ? -8.204 -8.198 18.543 1.00 91.31 111 GLY A C 1
ATOM 851 O O . GLY A 1 111 ? -9.228 -7.949 19.181 1.00 91.31 111 GLY A O 1
ATOM 852 N N . PHE A 1 112 ? -7.635 -9.405 18.550 1.00 91.75 112 PHE A N 1
ATOM 853 C CA . PHE A 1 112 ? -8.143 -10.546 19.305 1.00 91.75 112 PHE A CA 1
ATOM 854 C C . PHE A 1 112 ? -8.126 -10.277 20.815 1.00 91.75 112 PHE A C 1
ATOM 856 O O . PHE A 1 112 ? -9.161 -10.419 21.468 1.00 91.75 112 PHE A O 1
ATOM 863 N N . LEU A 1 113 ? -7.005 -9.795 21.365 1.00 91.31 113 LEU A N 1
ATOM 864 C CA . LEU A 1 113 ? -6.908 -9.402 22.778 1.00 91.31 113 LEU A CA 1
ATOM 865 C C . LEU A 1 113 ? -7.932 -8.313 23.132 1.00 91.31 113 LEU A C 1
ATOM 867 O O . LEU A 1 113 ? -8.638 -8.430 24.135 1.00 91.31 113 LEU A O 1
ATOM 871 N N . ALA A 1 114 ? -8.072 -7.286 22.289 1.00 89.94 114 ALA A N 1
ATOM 872 C CA . ALA A 1 114 ? -9.070 -6.233 22.470 1.00 89.94 114 ALA A CA 1
ATOM 873 C C . ALA A 1 114 ? -10.507 -6.788 22.442 1.00 89.94 114 ALA A C 1
ATOM 875 O O . ALA A 1 114 ? -11.347 -6.362 23.234 1.00 89.94 114 ALA A O 1
ATOM 876 N N . GLY A 1 115 ? -10.789 -7.765 21.576 1.00 90.00 115 GLY A N 1
ATOM 877 C CA . GLY A 1 115 ? -12.067 -8.476 21.519 1.00 90.00 115 GLY A CA 1
ATOM 878 C C . GLY A 1 115 ? -12.357 -9.287 22.784 1.00 90.00 115 GLY A C 1
ATOM 879 O O . GLY A 1 115 ? -13.441 -9.166 23.355 1.00 90.00 115 GLY A O 1
ATOM 880 N N . VAL A 1 116 ? -11.381 -10.050 23.284 1.00 90.12 116 VAL A N 1
ATOM 881 C CA . VAL A 1 116 ? -11.506 -10.804 24.546 1.00 90.12 116 VAL A CA 1
ATOM 882 C C . VAL A 1 116 ? -11.767 -9.857 25.717 1.00 90.12 116 VAL A C 1
ATOM 884 O O . VAL A 1 116 ? -12.694 -10.076 26.502 1.00 90.12 116 VAL A O 1
ATOM 887 N N . MET A 1 117 ? -11.010 -8.759 25.809 1.00 87.38 117 MET A N 1
ATOM 888 C CA . MET A 1 117 ? -11.228 -7.735 26.834 1.00 87.38 117 MET A CA 1
ATOM 889 C C . MET A 1 117 ? -12.620 -7.089 26.713 1.00 87.38 117 MET A C 1
ATOM 891 O O . MET A 1 117 ? -13.250 -6.801 27.734 1.00 87.38 117 MET A O 1
ATOM 895 N N . TYR A 1 118 ? -13.131 -6.904 25.489 1.00 88.75 118 TYR A N 1
ATOM 896 C CA . TYR A 1 118 ? -14.461 -6.343 25.238 1.00 88.75 118 TYR A CA 1
ATOM 897 C C . TYR A 1 118 ? -15.551 -7.287 25.748 1.00 88.75 118 TYR A C 1
ATOM 899 O O . TYR A 1 118 ? -16.442 -6.863 26.488 1.00 88.75 118 TYR A O 1
ATOM 907 N N . LEU A 1 119 ? -15.454 -8.584 25.429 1.00 87.88 119 LEU A N 1
ATOM 908 C CA . LEU A 1 119 ? -16.383 -9.600 25.930 1.00 87.88 119 LEU A CA 1
ATOM 909 C C . LEU A 1 119 ? -16.348 -9.662 27.462 1.00 87.88 119 LEU A C 1
ATOM 911 O O . LEU A 1 119 ? -17.405 -9.632 28.101 1.00 87.88 119 LEU A O 1
ATOM 915 N N . ALA A 1 120 ? -15.155 -9.658 28.061 1.00 85.88 120 ALA A N 1
ATOM 916 C CA . ALA A 1 120 ? -14.990 -9.655 29.511 1.00 85.88 120 ALA A CA 1
ATOM 917 C C . ALA A 1 120 ? -15.675 -8.441 30.165 1.00 85.88 120 ALA A C 1
ATOM 919 O O . ALA A 1 120 ? -16.436 -8.612 31.120 1.00 85.88 120 ALA A O 1
ATOM 920 N N . GLN A 1 121 ? -15.492 -7.229 29.632 1.00 84.25 121 GLN A N 1
ATOM 921 C CA . GLN A 1 121 ? -16.198 -6.041 30.128 1.00 84.25 121 GLN A CA 1
ATOM 922 C C . GLN A 1 121 ? -17.713 -6.124 29.932 1.00 84.25 121 GLN A C 1
ATOM 924 O O . GLN A 1 121 ? -18.467 -5.823 30.860 1.00 84.25 121 GLN A O 1
ATOM 929 N N . SER A 1 122 ? -18.166 -6.564 28.756 1.00 84.94 122 SER A N 1
ATOM 930 C CA . SER A 1 122 ? -19.596 -6.663 28.447 1.00 84.94 122 SER A CA 1
ATOM 931 C C . SER A 1 122 ? -20.316 -7.629 29.400 1.00 84.94 122 SER A C 1
ATOM 933 O O . SER A 1 122 ? -21.418 -7.341 29.869 1.00 84.94 122 SER A O 1
ATOM 935 N N . SER A 1 123 ? -19.661 -8.737 29.769 1.00 83.62 123 SER A N 1
ATOM 936 C CA . SER A 1 123 ? -20.191 -9.719 30.720 1.00 83.62 123 SER A CA 1
ATOM 937 C C . SER A 1 123 ? -20.259 -9.174 32.153 1.00 83.62 123 SER A C 1
ATOM 939 O O . SER A 1 123 ? -21.247 -9.401 32.853 1.00 83.62 123 SER A O 1
ATOM 941 N N . ARG A 1 124 ? -19.256 -8.392 32.585 1.00 78.88 124 ARG A N 1
ATOM 942 C CA . ARG A 1 124 ? -19.225 -7.750 33.914 1.00 78.88 124 ARG A CA 1
ATOM 943 C C . ARG A 1 124 ? -20.342 -6.726 34.085 1.00 78.88 124 ARG A C 1
ATOM 945 O O . ARG A 1 124 ? -20.963 -6.688 35.149 1.00 78.88 124 ARG A O 1
ATOM 952 N N . LEU A 1 125 ? -20.616 -5.944 33.038 1.00 78.94 125 LEU A N 1
ATOM 953 C CA . LEU A 1 125 ? -21.674 -4.934 33.043 1.00 78.94 125 LEU A CA 1
ATOM 954 C C . LEU A 1 125 ? -23.060 -5.585 33.142 1.00 78.94 125 LEU A C 1
ATOM 956 O O . LEU A 1 125 ? -23.870 -5.188 33.977 1.00 78.94 125 LEU A O 1
ATOM 960 N N . LYS A 1 126 ? -23.286 -6.666 32.381 1.00 79.44 126 LYS A N 1
ATOM 961 C CA . LYS A 1 126 ? -24.518 -7.472 32.460 1.00 79.44 126 LYS A CA 1
ATOM 962 C C . LYS A 1 126 ? -24.729 -8.105 33.842 1.00 79.44 126 LYS A C 1
ATOM 964 O O . LYS A 1 126 ? -25.862 -8.233 34.288 1.00 79.44 126 LYS A O 1
ATOM 969 N N . ARG A 1 127 ? -23.651 -8.454 34.552 1.00 77.19 127 ARG A N 1
ATOM 970 C CA . ARG A 1 127 ? -23.684 -9.024 35.915 1.00 77.19 127 ARG A CA 1
ATOM 971 C C . ARG A 1 127 ? -23.702 -7.987 37.053 1.00 77.19 127 ARG A C 1
ATOM 973 O O . ARG A 1 127 ? -23.524 -8.379 38.203 1.00 77.19 127 ARG A O 1
ATOM 980 N N . LYS A 1 128 ? -23.874 -6.687 36.764 1.00 68.19 128 LYS A N 1
ATOM 981 C CA . LYS A 1 128 ? -23.830 -5.565 37.735 1.00 68.19 128 LYS A CA 1
ATOM 982 C C . LYS A 1 128 ? -22.565 -5.514 38.620 1.00 68.19 128 LYS A C 1
ATOM 984 O O . LYS A 1 128 ? -22.557 -4.852 39.652 1.00 68.19 128 LYS A O 1
ATOM 989 N N . ARG A 1 129 ? -21.457 -6.154 38.219 1.00 64.25 129 ARG A N 1
ATOM 990 C CA . ARG A 1 129 ? -20.166 -6.129 38.946 1.00 64.25 129 ARG A CA 1
ATOM 991 C C . ARG A 1 129 ? -19.273 -4.984 38.453 1.00 64.25 129 ARG A C 1
ATOM 993 O O . ARG A 1 129 ? -18.124 -5.205 38.076 1.00 64.25 129 ARG A O 1
ATOM 1000 N N . ALA A 1 130 ? -19.817 -3.768 38.410 1.00 57.94 130 ALA A N 1
ATOM 1001 C CA . ALA A 1 130 ? -19.127 -2.592 37.869 1.00 57.94 130 ALA A CA 1
ATOM 1002 C C . ALA A 1 130 ? -18.030 -2.021 38.799 1.00 57.94 130 ALA A C 1
ATOM 1004 O O . ALA A 1 130 ? -17.240 -1.192 38.363 1.00 57.94 130 ALA A O 1
ATOM 1005 N N . GLY A 1 131 ? -17.942 -2.478 40.054 1.00 55.75 131 GLY A N 1
ATOM 1006 C CA . GLY A 1 131 ? -17.017 -1.957 41.072 1.00 55.75 131 GLY A CA 1
ATOM 1007 C C . GLY A 1 131 ? -15.735 -2.773 41.269 1.00 55.75 131 GLY A C 1
ATOM 1008 O O . GLY A 1 131 ? -15.438 -3.159 42.391 1.00 55.75 131 GLY A O 1
ATOM 1009 N N . SER A 1 132 ? -14.989 -3.092 40.207 1.00 57.03 132 SER A N 1
ATOM 1010 C CA . SER A 1 132 ? -13.681 -3.765 40.332 1.00 57.03 132 SER A CA 1
ATOM 1011 C C . SER A 1 132 ? -12.542 -2.753 40.180 1.00 57.03 132 SER A C 1
ATOM 1013 O O . SER A 1 132 ? -12.555 -1.955 39.251 1.00 57.03 132 SER A O 1
ATOM 1015 N N . THR A 1 133 ? -11.535 -2.830 41.055 1.00 59.75 133 THR A N 1
ATOM 1016 C CA . THR A 1 133 ? -10.341 -1.959 41.146 1.00 59.75 133 THR A CA 1
ATOM 1017 C C . THR A 1 133 ? -9.462 -1.934 39.883 1.00 59.75 133 THR A C 1
ATOM 1019 O O . THR A 1 133 ? -8.524 -1.148 39.785 1.00 59.75 133 THR A O 1
ATOM 1022 N N . LEU A 1 134 ? -9.752 -2.783 38.895 1.00 63.81 134 LEU A N 1
ATOM 1023 C CA . LEU A 1 134 ? -9.065 -2.806 37.608 1.00 63.81 134 LEU A CA 1
ATOM 1024 C C . LEU A 1 134 ? -9.674 -1.743 36.678 1.00 63.81 134 LEU A C 1
ATOM 1026 O O . LEU A 1 134 ? -10.762 -1.933 36.131 1.00 63.81 134 LEU A O 1
ATOM 1030 N N . ARG A 1 135 ? -8.958 -0.631 36.464 1.00 65.12 135 ARG A N 1
ATOM 1031 C CA . ARG A 1 135 ? -9.275 0.374 35.431 1.00 65.12 135 ARG A CA 1
ATOM 1032 C C . ARG A 1 135 ? -9.070 -0.228 34.034 1.00 65.12 135 ARG A C 1
ATOM 1034 O O . ARG A 1 135 ? -8.003 -0.091 33.445 1.00 65.12 135 ARG A O 1
ATOM 1041 N N . LEU A 1 136 ? -10.085 -0.904 33.496 1.00 66.81 136 LEU A N 1
ATOM 1042 C CA . LEU A 1 136 ? -10.097 -1.292 32.083 1.00 66.81 136 LEU A CA 1
ATOM 1043 C C . LEU A 1 136 ? -10.588 -0.114 31.209 1.00 66.81 136 LEU A C 1
ATOM 1045 O O . LEU A 1 136 ? -11.472 0.626 31.647 1.00 66.81 136 LEU A O 1
ATOM 1049 N N . PRO A 1 137 ? -10.067 0.057 29.976 1.00 75.62 137 PRO A N 1
ATOM 1050 C CA . PRO A 1 137 ? -10.526 1.100 29.053 1.00 75.62 137 PRO A CA 1
ATOM 1051 C C . PRO A 1 137 ? -11.999 0.900 28.673 1.00 75.62 137 PRO A C 1
ATOM 1053 O O . PRO A 1 137 ? -12.509 -0.208 28.767 1.00 75.62 137 PRO A O 1
ATOM 1056 N N . THR A 1 138 ? -12.707 1.943 28.238 1.00 82.88 138 THR A N 1
ATOM 1057 C CA . THR A 1 138 ? -14.150 1.852 27.939 1.00 82.88 138 THR A CA 1
ATOM 1058 C C . THR A 1 138 ? -14.465 0.877 26.793 1.00 82.88 138 THR A C 1
ATOM 1060 O O . THR A 1 138 ? -13.684 0.759 25.847 1.00 82.88 138 THR A O 1
ATOM 1063 N N . LEU A 1 139 ? -15.648 0.240 26.824 1.00 82.50 139 LEU A N 1
ATOM 1064 C CA . LEU A 1 139 ? -16.150 -0.659 25.765 1.00 82.50 139 LEU A CA 1
ATOM 1065 C C . LEU A 1 139 ? -16.013 -0.050 24.360 1.00 82.50 139 LEU A C 1
ATOM 1067 O O . LEU A 1 139 ? -15.595 -0.718 23.417 1.00 82.50 139 LEU A O 1
ATOM 1071 N N . GLU A 1 140 ? -16.321 1.240 24.231 1.00 86.94 140 GLU A N 1
ATOM 1072 C CA . GLU A 1 140 ? -16.210 1.978 22.973 1.00 86.94 140 GLU A CA 1
ATOM 1073 C C . GLU A 1 140 ? -14.754 2.075 22.481 1.00 86.94 140 GLU A C 1
ATOM 1075 O O . GLU A 1 140 ? -14.473 1.958 21.288 1.00 86.94 140 GLU A O 1
ATOM 1080 N N . THR A 1 141 ? -13.799 2.237 23.398 1.00 86.50 141 THR A N 1
ATOM 1081 C CA . THR A 1 141 ? -12.370 2.286 23.071 1.00 86.50 141 THR A CA 1
ATOM 1082 C C . THR A 1 141 ? -11.863 0.931 22.595 1.00 86.50 141 THR A C 1
ATOM 1084 O O . THR A 1 141 ? -11.149 0.883 21.595 1.00 86.50 141 THR A O 1
ATOM 1087 N N . LEU A 1 142 ? -12.281 -0.166 23.233 1.00 87.44 142 LEU A N 1
ATOM 1088 C CA . LEU A 1 142 ? -11.921 -1.520 22.797 1.00 87.44 142 LEU A CA 1
ATOM 1089 C C . LEU A 1 142 ? -12.526 -1.848 21.428 1.00 87.44 142 LEU A C 1
ATOM 1091 O O . LEU A 1 142 ? -11.833 -2.388 20.569 1.00 87.44 142 LEU A O 1
ATOM 1095 N N . ALA A 1 143 ? -13.782 -1.462 21.189 1.00 88.06 143 ALA A N 1
ATOM 1096 C CA . ALA A 1 143 ? -14.423 -1.633 19.887 1.00 88.06 143 ALA A CA 1
ATOM 1097 C C . ALA A 1 143 ? -13.706 -0.834 18.783 1.00 88.06 143 ALA A C 1
ATOM 1099 O O . ALA A 1 143 ? -13.442 -1.361 17.700 1.00 88.06 143 ALA A O 1
ATOM 1100 N N . ARG A 1 144 ? -13.323 0.423 19.057 1.00 91.69 144 ARG A N 1
ATOM 1101 C CA . ARG A 1 144 ? -12.526 1.240 18.125 1.00 91.69 144 ARG A CA 1
ATOM 1102 C C . ARG A 1 144 ? -11.148 0.642 17.861 1.00 91.69 144 ARG A C 1
ATOM 1104 O O . ARG A 1 144 ? -10.716 0.646 16.710 1.00 91.69 144 ARG A O 1
ATOM 1111 N N . LEU A 1 145 ? -10.469 0.148 18.897 1.00 90.50 145 LEU A N 1
ATOM 1112 C CA . LEU A 1 145 ? -9.163 -0.494 18.765 1.00 90.50 145 LEU A CA 1
ATOM 1113 C C . LEU A 1 145 ? -9.266 -1.740 17.884 1.00 90.50 145 LEU A C 1
ATOM 1115 O O . LEU A 1 145 ? -8.537 -1.838 16.904 1.00 90.50 145 LEU A O 1
ATOM 1119 N N . ASN A 1 146 ? -10.231 -2.620 18.155 1.00 90.88 146 ASN A N 1
ATOM 1120 C CA . ASN A 1 146 ? -10.447 -3.833 17.369 1.00 90.88 146 ASN A CA 1
ATOM 1121 C C . ASN A 1 146 ? -10.746 -3.509 15.892 1.00 90.88 146 ASN A C 1
ATOM 1123 O O . ASN A 1 146 ? -10.116 -4.047 14.984 1.00 90.88 146 ASN A O 1
ATOM 1127 N N . ARG A 1 147 ? -11.614 -2.522 15.629 1.00 91.62 147 ARG A N 1
ATOM 1128 C CA . ARG A 1 147 ? -11.883 -2.057 14.258 1.00 91.62 147 ARG A CA 1
ATOM 1129 C C . ARG A 1 147 ? -10.629 -1.529 13.554 1.00 91.62 147 ARG A C 1
ATOM 1131 O O . ARG A 1 147 ? -10.445 -1.791 12.369 1.00 91.62 147 ARG A O 1
ATOM 1138 N N . ARG A 1 148 ? -9.769 -0.779 14.251 1.00 91.06 148 ARG A N 1
ATOM 1139 C CA . ARG A 1 148 ? -8.494 -0.298 13.686 1.00 91.06 148 ARG A CA 1
ATOM 1140 C C . ARG A 1 148 ? -7.545 -1.457 13.397 1.00 91.06 148 ARG A C 1
ATOM 1142 O O . ARG A 1 148 ? -6.981 -1.491 12.311 1.00 91.06 148 ARG A O 1
ATOM 1149 N N . CYS A 1 149 ? -7.423 -2.408 14.320 1.00 90.06 149 CYS A N 1
ATOM 1150 C CA . CYS A 1 149 ? -6.630 -3.621 14.145 1.00 90.06 149 CYS A CA 1
ATOM 1151 C C . CYS A 1 149 ? -7.058 -4.409 12.904 1.00 90.06 149 CYS A C 1
ATOM 1153 O O . CYS A 1 149 ? -6.196 -4.779 12.119 1.00 90.06 149 CYS A O 1
ATOM 1155 N N . LEU A 1 150 ? -8.365 -4.579 12.675 1.00 91.06 150 LEU A N 1
ATOM 1156 C CA . LEU A 1 150 ? -8.894 -5.240 11.477 1.00 91.06 150 LEU A CA 1
ATOM 1157 C C . LEU A 1 150 ? -8.535 -4.510 10.178 1.00 91.06 150 LEU A C 1
ATOM 1159 O O . LEU A 1 150 ? -8.162 -5.142 9.193 1.00 91.06 150 LEU A O 1
ATOM 1163 N N . ILE A 1 151 ? -8.635 -3.179 10.157 1.00 91.62 151 ILE A N 1
ATOM 1164 C CA . ILE A 1 151 ? -8.272 -2.390 8.969 1.00 91.62 151 ILE A CA 1
ATOM 1165 C C . ILE A 1 151 ? -6.768 -2.514 8.696 1.00 91.62 151 ILE A C 1
ATOM 1167 O O . ILE A 1 151 ? -6.366 -2.764 7.558 1.00 91.62 151 ILE A O 1
ATOM 1171 N N . VAL A 1 152 ? -5.942 -2.370 9.739 1.00 88.25 152 VAL A N 1
ATOM 1172 C CA . VAL A 1 152 ? -4.480 -2.478 9.642 1.00 88.25 152 VAL A CA 1
ATOM 1173 C C . VAL A 1 152 ? -4.072 -3.874 9.187 1.00 88.25 152 VAL A C 1
ATOM 1175 O O . VAL A 1 152 ? -3.292 -3.980 8.246 1.00 88.25 152 VAL A O 1
ATOM 1178 N N . SER A 1 153 ? -4.621 -4.935 9.785 1.00 88.94 153 SER A N 1
ATOM 1179 C CA . SER A 1 153 ? -4.282 -6.308 9.411 1.00 88.94 153 SER A CA 1
ATOM 1180 C C . SER A 1 153 ? -4.671 -6.621 7.974 1.00 88.94 153 SER A C 1
ATOM 1182 O O . SER A 1 153 ? -3.846 -7.128 7.223 1.00 88.94 153 SER A O 1
ATOM 1184 N N . THR A 1 154 ? -5.885 -6.252 7.561 1.00 90.31 154 THR A N 1
ATOM 1185 C CA . THR A 1 154 ? -6.369 -6.491 6.194 1.00 90.31 154 THR A CA 1
ATOM 1186 C C . THR A 1 154 ? -5.488 -5.776 5.171 1.00 90.31 154 THR A C 1
ATOM 1188 O O . THR A 1 154 ? -5.094 -6.364 4.167 1.00 90.31 154 THR A O 1
ATOM 1191 N N . THR A 1 155 ? -5.122 -4.522 5.446 1.00 88.56 155 THR A N 1
ATOM 1192 C CA . THR A 1 155 ? -4.270 -3.731 4.546 1.00 88.56 155 THR A CA 1
ATOM 1193 C C . THR A 1 155 ? -2.847 -4.288 4.496 1.00 88.56 155 THR A C 1
ATOM 1195 O O . THR A 1 155 ? -2.276 -4.423 3.417 1.00 88.56 155 THR A O 1
ATOM 1198 N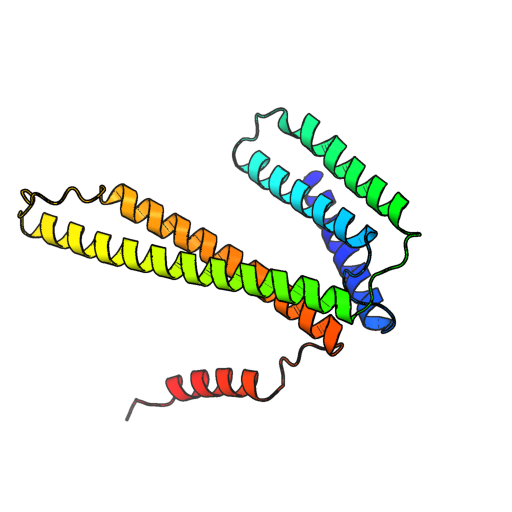 N . ALA A 1 156 ? -2.282 -4.657 5.648 1.00 87.12 156 ALA A N 1
ATOM 1199 C CA . ALA A 1 156 ? -0.942 -5.225 5.737 1.00 87.12 156 ALA A CA 1
ATOM 1200 C C . ALA A 1 156 ? -0.851 -6.581 5.022 1.00 87.12 156 ALA A C 1
ATOM 1202 O O . ALA A 1 156 ? 0.074 -6.801 4.246 1.00 87.12 156 ALA A O 1
ATOM 1203 N N . VAL A 1 157 ? -1.844 -7.459 5.195 1.00 85.69 157 VAL A N 1
ATOM 1204 C CA . VAL A 1 157 ? -1.911 -8.740 4.476 1.00 85.69 157 VAL A CA 1
ATOM 1205 C C . VAL A 1 157 ? -2.046 -8.517 2.972 1.00 85.69 157 VAL A C 1
ATOM 1207 O O . VAL A 1 157 ? -1.340 -9.168 2.210 1.00 85.69 157 VAL A O 1
ATOM 1210 N N . ALA A 1 158 ? -2.876 -7.568 2.524 1.00 87.06 158 ALA A N 1
ATOM 1211 C CA . ALA A 1 158 ? -2.991 -7.246 1.100 1.00 87.06 158 ALA A CA 1
ATOM 1212 C C . ALA A 1 158 ? -1.642 -6.808 0.497 1.00 87.06 158 ALA A C 1
ATOM 1214 O O . ALA A 1 158 ? -1.249 -7.306 -0.557 1.00 87.06 158 ALA A O 1
ATOM 1215 N N . ILE A 1 159 ? -0.896 -5.942 1.194 1.00 84.94 159 ILE A N 1
ATOM 1216 C CA . ILE A 1 159 ? 0.461 -5.533 0.790 1.00 84.94 159 ILE A CA 1
ATOM 1217 C C . ILE A 1 159 ? 1.407 -6.741 0.767 1.00 84.94 159 ILE A C 1
ATOM 1219 O O . ILE A 1 159 ? 2.149 -6.919 -0.199 1.00 84.94 159 ILE A O 1
ATOM 1223 N N . GLY A 1 160 ? 1.359 -7.590 1.796 1.00 83.75 160 GLY A N 1
ATOM 1224 C CA . GLY A 1 160 ? 2.173 -8.800 1.890 1.00 83.75 160 GLY A CA 1
ATOM 1225 C C . GLY A 1 160 ? 1.925 -9.759 0.727 1.00 83.75 160 GLY A C 1
ATOM 1226 O O . GLY A 1 160 ? 2.875 -10.211 0.092 1.00 83.75 160 GLY A O 1
ATOM 1227 N N . VAL A 1 161 ? 0.665 -10.022 0.381 1.00 84.38 161 VAL A N 1
ATOM 1228 C CA . VAL A 1 161 ? 0.302 -10.891 -0.750 1.00 84.38 161 VAL A CA 1
ATOM 1229 C C . VAL A 1 161 ? 0.838 -10.332 -2.065 1.00 84.38 161 VAL A C 1
ATOM 1231 O O . VAL A 1 161 ? 1.477 -11.067 -2.816 1.00 84.38 161 VAL A O 1
ATOM 1234 N N . VAL A 1 162 ? 0.654 -9.033 -2.325 1.00 84.12 162 VAL A N 1
ATOM 1235 C CA . VAL A 1 162 ? 1.191 -8.387 -3.535 1.00 84.12 162 VAL A CA 1
ATOM 1236 C C . VAL A 1 162 ? 2.716 -8.510 -3.586 1.00 84.12 162 VAL A C 1
ATOM 1238 O O . VAL A 1 162 ? 3.258 -8.927 -4.607 1.00 84.12 162 VAL A O 1
ATOM 1241 N N . ALA A 1 163 ? 3.409 -8.233 -2.479 1.00 83.50 163 ALA A N 1
ATOM 1242 C CA . ALA A 1 163 ? 4.861 -8.378 -2.398 1.00 83.50 163 ALA A CA 1
ATOM 1243 C C . ALA A 1 163 ? 5.325 -9.825 -2.651 1.00 83.50 163 ALA A C 1
ATOM 1245 O O . ALA A 1 163 ? 6.304 -10.045 -3.364 1.00 83.50 163 ALA A O 1
ATOM 1246 N N . GLY A 1 164 ? 4.592 -10.815 -2.134 1.00 79.94 164 GLY A N 1
ATOM 1247 C CA . GLY A 1 164 ? 4.874 -12.235 -2.352 1.00 79.94 164 GLY A CA 1
ATOM 1248 C C . GLY A 1 164 ? 4.705 -12.655 -3.814 1.00 79.94 164 GLY A C 1
ATOM 1249 O O . GLY A 1 164 ? 5.557 -13.359 -4.355 1.00 79.94 164 GLY A O 1
ATOM 1250 N N . VAL A 1 165 ? 3.655 -12.169 -4.482 1.00 81.62 165 VAL A N 1
ATOM 1251 C CA . VAL A 1 165 ? 3.428 -12.396 -5.919 1.00 81.62 165 VAL A CA 1
ATOM 1252 C C . VAL A 1 165 ? 4.574 -11.816 -6.749 1.00 81.62 165 VAL A C 1
ATOM 1254 O O . VAL A 1 165 ? 5.125 -12.515 -7.600 1.00 81.62 165 VAL A O 1
ATOM 1257 N N . VAL A 1 166 ? 4.980 -10.570 -6.481 1.00 79.25 166 VAL A N 1
ATOM 1258 C CA . VAL A 1 166 ? 6.076 -9.917 -7.219 1.00 79.25 166 VAL A CA 1
ATOM 1259 C C . VAL A 1 166 ? 7.415 -10.617 -6.969 1.00 79.25 166 VAL A C 1
ATOM 1261 O O . VAL A 1 166 ? 8.178 -10.837 -7.909 1.00 79.25 166 VAL A O 1
ATOM 1264 N N . MET A 1 167 ? 7.690 -11.034 -5.730 1.00 79.50 167 MET A N 1
ATOM 1265 C CA . MET A 1 167 ? 8.866 -11.844 -5.403 1.00 79.50 167 MET A CA 1
ATOM 1266 C C . MET A 1 167 ? 8.887 -13.156 -6.199 1.00 79.50 167 MET A C 1
ATOM 1268 O O . MET A 1 167 ? 9.929 -13.514 -6.752 1.00 79.50 167 MET A O 1
ATOM 1272 N N . ASN A 1 168 ? 7.757 -13.868 -6.271 1.00 77.94 168 ASN A N 1
ATOM 1273 C CA . ASN A 1 168 ? 7.682 -15.159 -6.954 1.00 77.94 168 ASN A CA 1
ATOM 1274 C C . ASN A 1 168 ? 7.896 -15.007 -8.467 1.00 77.94 168 ASN A C 1
ATOM 1276 O O . ASN A 1 168 ? 8.703 -15.722 -9.057 1.00 77.94 168 ASN A O 1
ATOM 1280 N N . LEU A 1 169 ? 7.283 -13.984 -9.072 1.00 77.81 169 LEU A N 1
ATOM 1281 C CA . LEU A 1 169 ? 7.516 -13.637 -10.475 1.00 77.81 169 LEU A CA 1
ATOM 1282 C C . LEU A 1 169 ? 8.979 -13.261 -10.752 1.00 77.81 169 LEU A C 1
ATOM 1284 O O . LEU A 1 169 ? 9.524 -13.637 -11.787 1.00 77.81 169 LEU A O 1
ATOM 1288 N N . ASN A 1 170 ? 9.640 -12.556 -9.831 1.00 75.88 170 ASN A N 1
ATOM 1289 C CA . ASN A 1 170 ? 11.053 -12.206 -9.981 1.00 75.88 170 ASN A CA 1
ATOM 1290 C C . ASN A 1 170 ? 11.983 -13.423 -9.902 1.00 75.88 170 ASN A C 1
ATOM 1292 O O . ASN A 1 170 ? 12.925 -13.510 -10.693 1.00 75.88 170 ASN A O 1
ATOM 1296 N N . ARG A 1 171 ? 11.709 -14.363 -8.987 1.00 75.88 171 ARG A N 1
ATOM 1297 C CA . ARG A 1 171 ? 12.530 -15.567 -8.773 1.00 75.88 171 ARG A CA 1
ATOM 1298 C C . ARG A 1 171 ? 12.293 -16.661 -9.815 1.00 75.88 171 ARG A C 1
ATOM 1300 O O . ARG A 1 171 ? 13.258 -17.242 -10.293 1.00 75.88 171 ARG A O 1
ATOM 1307 N N . TRP A 1 172 ? 11.037 -16.928 -10.165 1.00 70.06 172 TRP A N 1
ATOM 1308 C CA . TRP A 1 172 ? 10.644 -18.108 -10.948 1.00 70.06 172 TRP A CA 1
ATOM 1309 C C . TRP A 1 172 ? 9.994 -17.756 -12.292 1.00 70.06 172 TRP A C 1
ATOM 1311 O O . TRP A 1 172 ? 9.721 -18.644 -13.095 1.00 70.06 172 TRP A O 1
ATOM 1321 N N . GLY A 1 173 ? 9.711 -16.476 -12.562 1.00 67.44 173 GLY A N 1
ATOM 1322 C CA . GLY A 1 173 ? 9.069 -16.022 -13.806 1.00 67.44 173 GLY A CA 1
ATOM 1323 C C . GLY A 1 173 ? 7.575 -16.343 -13.912 1.00 67.44 173 GLY A C 1
ATOM 1324 O O . GLY A 1 173 ? 6.903 -15.842 -14.807 1.00 67.44 173 GLY A O 1
ATOM 1325 N N . HIS A 1 174 ? 7.038 -17.131 -12.986 1.00 67.25 174 HIS A N 1
ATOM 1326 C CA . HIS A 1 174 ? 5.637 -17.505 -12.909 1.00 67.25 174 HIS A CA 1
ATOM 1327 C C . HIS A 1 174 ? 5.207 -17.544 -11.443 1.00 67.25 174 HIS A C 1
ATOM 1329 O O . HIS A 1 174 ? 6.027 -17.632 -10.530 1.00 67.25 174 HIS A O 1
ATOM 1335 N N . VAL A 1 175 ? 3.903 -17.461 -11.214 1.00 63.09 175 VAL A N 1
ATOM 1336 C CA . VAL A 1 175 ? 3.327 -17.734 -9.900 1.00 63.09 175 VAL A CA 1
ATOM 1337 C C . VAL A 1 175 ? 2.746 -19.133 -9.995 1.00 63.09 175 VAL A C 1
ATOM 1339 O O . VAL A 1 175 ? 1.821 -19.353 -10.775 1.00 63.09 175 VAL A O 1
ATOM 1342 N N . GLY A 1 176 ? 3.312 -20.076 -9.243 1.00 61.81 176 GLY A N 1
ATOM 1343 C CA . GLY A 1 176 ? 2.876 -21.472 -9.174 1.00 61.81 176 GLY A CA 1
ATOM 1344 C C . GLY A 1 176 ? 1.508 -21.646 -8.509 1.00 61.81 176 GLY A C 1
ATOM 1345 O O . GLY A 1 176 ? 1.375 -22.416 -7.565 1.00 61.81 176 GLY A O 1
ATOM 1346 N N . TRP A 1 177 ? 0.476 -20.944 -8.991 1.00 57.66 177 TRP A N 1
ATOM 1347 C CA . TRP A 1 177 ? -0.915 -21.093 -8.544 1.00 57.66 177 TRP A CA 1
ATOM 1348 C C . TRP A 1 177 ? -1.391 -22.555 -8.634 1.00 57.66 177 TRP A C 1
ATOM 1350 O O . TRP A 1 177 ? -2.301 -22.954 -7.914 1.00 57.66 177 TRP A O 1
ATOM 1360 N N . THR A 1 178 ? -0.750 -23.351 -9.494 1.00 56.69 178 THR A N 1
ATOM 1361 C CA . THR A 1 178 ? -1.044 -24.758 -9.784 1.00 56.69 178 THR A CA 1
ATOM 1362 C C . THR A 1 178 ? -0.081 -25.756 -9.136 1.00 56.69 178 THR A C 1
ATOM 1364 O O . THR A 1 178 ? -0.256 -26.957 -9.327 1.00 56.69 178 THR A O 1
ATOM 1367 N N . GLU A 1 179 ? 0.930 -25.316 -8.378 1.00 56.84 179 GLU A N 1
ATOM 1368 C CA . GLU A 1 179 ? 1.804 -26.250 -7.658 1.00 56.84 179 GLU A CA 1
ATOM 1369 C C . GLU A 1 179 ? 1.095 -26.831 -6.425 1.00 56.84 179 GLU A C 1
ATOM 1371 O O . GLU A 1 179 ? 0.256 -26.177 -5.797 1.00 56.84 179 GLU A O 1
ATOM 1376 N N . GLY A 1 180 ? 1.401 -28.094 -6.100 1.00 52.84 180 GLY A N 1
ATOM 1377 C CA . GLY A 1 180 ? 0.581 -28.974 -5.255 1.00 52.84 180 GLY A CA 1
ATOM 1378 C C . GLY A 1 180 ? 0.152 -28.420 -3.889 1.00 52.84 180 GLY A C 1
ATOM 1379 O O . GLY A 1 180 ? -0.900 -28.809 -3.392 1.00 52.84 180 GLY A O 1
ATOM 1380 N N . GLY A 1 181 ? 0.883 -27.466 -3.304 1.00 55.31 181 GLY A N 1
ATOM 1381 C CA . GLY A 1 181 ? 0.508 -26.821 -2.036 1.00 55.31 181 GLY A CA 1
ATOM 1382 C C . GLY A 1 181 ? -0.791 -26.001 -2.100 1.00 55.31 181 GLY A C 1
ATOM 1383 O O . GLY A 1 181 ? -1.572 -25.987 -1.144 1.00 55.31 181 GLY A O 1
ATOM 1384 N N . THR A 1 182 ? -1.075 -25.359 -3.236 1.00 55.75 182 THR A N 1
ATOM 1385 C CA . THR A 1 182 ? -2.282 -24.536 -3.424 1.00 55.75 182 THR A CA 1
ATOM 1386 C C . THR A 1 182 ? -3.505 -25.413 -3.692 1.00 55.75 182 THR A C 1
ATOM 1388 O O . THR A 1 182 ? -4.564 -25.201 -3.103 1.00 55.75 182 THR A O 1
ATOM 1391 N N . LEU A 1 183 ? -3.343 -26.471 -4.497 1.00 54.25 183 LEU A N 1
ATOM 1392 C CA . LEU A 1 183 ? -4.384 -27.473 -4.758 1.00 54.25 183 LEU A CA 1
ATOM 1393 C C . LEU A 1 183 ? -4.753 -28.271 -3.504 1.00 54.25 183 LEU A C 1
ATOM 1395 O O . LEU A 1 183 ? -5.935 -28.522 -3.289 1.00 54.25 183 LEU A O 1
ATOM 1399 N N . LEU A 1 184 ? -3.780 -28.597 -2.645 1.00 55.00 184 LEU A N 1
ATOM 1400 C CA . LEU A 1 184 ? -4.035 -29.273 -1.369 1.00 55.00 184 LEU A CA 1
ATOM 1401 C C . LEU A 1 184 ? -4.866 -28.419 -0.405 1.00 55.00 184 LEU A C 1
ATOM 1403 O O . LEU A 1 184 ? -5.658 -28.958 0.367 1.00 55.00 184 LEU A O 1
ATOM 1407 N N . SER A 1 185 ? -4.724 -27.093 -0.475 1.00 54.78 185 SER A N 1
ATOM 1408 C CA . SER A 1 185 ? -5.511 -26.145 0.323 1.00 54.78 185 SER A CA 1
ATOM 1409 C C . SER A 1 185 ? -6.965 -26.065 -0.168 1.00 54.78 185 SER A C 1
ATOM 1411 O O . SER A 1 185 ? -7.897 -26.048 0.635 1.00 54.78 185 SER A O 1
ATOM 1413 N N . PHE A 1 186 ? -7.182 -26.097 -1.489 1.00 58.72 186 PHE A N 1
ATOM 1414 C CA . PHE A 1 186 ? -8.527 -26.195 -2.070 1.00 58.72 186 PHE A CA 1
ATOM 1415 C C . PHE A 1 186 ? -9.161 -27.573 -1.856 1.00 58.72 186 PHE A C 1
ATOM 1417 O O . PHE A 1 186 ? -10.361 -27.650 -1.599 1.00 58.72 186 PHE A O 1
ATOM 1424 N N . SER A 1 187 ? -8.383 -28.658 -1.907 1.00 56.22 187 SER A N 1
ATOM 1425 C CA . SER A 1 187 ? -8.901 -30.001 -1.639 1.00 56.22 187 SER A CA 1
ATOM 1426 C C . SER A 1 187 ? -9.251 -30.186 -0.168 1.00 56.22 187 SER A C 1
ATOM 1428 O O . SER A 1 187 ? -10.280 -30.782 0.117 1.00 56.22 187 SER A O 1
ATOM 1430 N N . THR A 1 188 ? -8.473 -29.638 0.774 1.00 58.56 188 THR A N 1
ATOM 1431 C CA . THR A 1 188 ? -8.860 -29.665 2.198 1.00 58.56 188 THR A CA 1
ATOM 1432 C C . THR A 1 188 ? -10.135 -28.864 2.452 1.00 58.56 188 THR A C 1
ATOM 1434 O O . THR A 1 188 ? -11.007 -29.356 3.162 1.00 58.56 188 THR A O 1
ATOM 1437 N N . PHE A 1 189 ? -10.321 -27.704 1.815 1.00 56.06 189 PHE A N 1
ATOM 1438 C CA . PHE A 1 189 ? -11.589 -26.965 1.900 1.00 56.06 189 PHE A CA 1
ATOM 1439 C C . PHE A 1 189 ? -12.767 -27.704 1.241 1.00 56.06 189 PHE A C 1
ATOM 1441 O O . PHE A 1 189 ? -13.857 -27.734 1.805 1.00 56.06 189 PHE A O 1
ATOM 1448 N N . GLY A 1 190 ? -12.556 -28.355 0.094 1.00 53.19 190 GLY A N 1
ATOM 1449 C CA . GLY A 1 190 ? -13.585 -29.156 -0.581 1.00 53.19 190 GLY A CA 1
ATOM 1450 C C . GLY A 1 190 ? -13.922 -30.477 0.122 1.00 53.19 190 GLY A C 1
ATOM 1451 O O . GLY A 1 190 ? -15.007 -31.020 -0.077 1.00 53.19 190 GLY A O 1
ATOM 1452 N N . MET A 1 191 ? -13.018 -30.998 0.955 1.00 55.22 191 MET A N 1
ATOM 1453 C CA . MET A 1 191 ? -13.220 -32.237 1.712 1.00 55.22 191 MET A CA 1
ATOM 1454 C C . MET A 1 191 ? -13.926 -31.989 3.053 1.00 55.22 191 MET A C 1
ATOM 1456 O O . MET A 1 191 ? -14.629 -32.873 3.535 1.00 55.22 191 MET A O 1
ATOM 1460 N N . VAL A 1 192 ? -13.825 -30.774 3.609 1.00 51.47 192 VAL A N 1
ATOM 1461 C CA . VAL A 1 192 ? -14.610 -30.342 4.783 1.00 51.47 192 VAL A CA 1
ATOM 1462 C C . VAL A 1 192 ? -16.103 -30.202 4.454 1.00 51.47 192 VAL A C 1
ATOM 1464 O O . VAL A 1 192 ? -16.934 -30.486 5.309 1.00 51.47 192 VAL A O 1
ATOM 1467 N N . ASP A 1 193 ? -16.463 -29.867 3.211 1.00 49.84 193 ASP A N 1
ATOM 1468 C CA . ASP A 1 193 ? -17.869 -29.726 2.782 1.00 49.84 193 ASP A CA 1
ATOM 1469 C C . ASP A 1 193 ? -18.533 -31.065 2.382 1.00 49.84 193 ASP A C 1
ATOM 1471 O O . ASP A 1 193 ? -19.714 -31.121 2.048 1.00 49.84 193 ASP A O 1
ATOM 1475 N N . ARG A 1 194 ? -17.785 -32.180 2.420 1.00 49.75 194 ARG A N 1
ATOM 1476 C CA . ARG A 1 194 ? -18.282 -33.530 2.077 1.00 49.75 194 ARG A CA 1
ATOM 1477 C C . ARG A 1 194 ? -18.290 -34.522 3.240 1.00 49.75 194 ARG A C 1
ATOM 1479 O O . ARG A 1 194 ? -18.370 -35.725 3.007 1.00 49.75 194 ARG A O 1
ATOM 1486 N N . GLY A 1 195 ? -18.228 -34.050 4.482 1.00 50.59 195 GLY A N 1
ATOM 1487 C CA . GLY A 1 195 ? -18.094 -34.937 5.636 1.00 50.59 195 GLY A CA 1
ATOM 1488 C C . GLY A 1 195 ? -18.925 -34.557 6.853 1.00 50.59 195 GLY A C 1
ATOM 1489 O O . GLY A 1 195 ? -18.323 -34.415 7.908 1.00 50.59 195 GLY A O 1
ATOM 1490 N N . ASN A 1 196 ? -20.250 -34.374 6.721 1.00 43.75 196 ASN A N 1
ATOM 1491 C CA . ASN A 1 196 ? -21.252 -35.107 7.525 1.00 43.75 196 ASN A CA 1
ATOM 1492 C C . ASN A 1 196 ? -22.703 -34.719 7.148 1.00 43.75 196 ASN A C 1
ATOM 1494 O O . ASN A 1 196 ? -23.241 -33.753 7.685 1.00 43.75 196 ASN A O 1
ATOM 1498 N N . VAL A 1 197 ? -23.365 -35.506 6.293 1.00 38.56 197 VAL A N 1
ATOM 1499 C CA . VAL A 1 197 ? -24.791 -35.825 6.480 1.00 38.56 197 VAL A CA 1
ATOM 1500 C C . VAL A 1 197 ? -25.002 -37.273 6.021 1.00 38.56 197 VAL A C 1
ATOM 1502 O O . VAL A 1 197 ? -24.936 -37.546 4.823 1.00 38.56 197 VAL A O 1
ATOM 1505 N N . CYS A 1 198 ? -25.267 -38.129 7.016 1.00 37.88 198 CYS A N 1
ATOM 1506 C CA . CYS A 1 198 ? -25.537 -39.576 7.002 1.00 37.88 198 CYS A CA 1
ATOM 1507 C C . CYS A 1 198 ? -24.316 -40.507 6.993 1.00 37.88 198 CYS A C 1
ATOM 1509 O O . CYS A 1 198 ? -23.677 -40.671 5.932 1.00 37.88 198 CYS A O 1
#

Radius of gyration: 23.16 Å; chains: 1; bounding box: 47×63×64 Å

Organism: NCBI:txid1265738